Protein AF-A0A2W1EQI3-F1 (afdb_monomer)

InterPro domains:
  IPR001394 Peptidase C19, ubiquitin carboxyl-terminal hydrolase [PF00443] (81-197)
  IPR028889 Ubiquitin specific protease UPS, catalytic domain [PS50235] (1-201)
  IPR038765 Papain-like cysteine peptidase superfamily [SSF54001] (1-197)
  IPR050164 Ubiquitin carboxyl-terminal hydrolases [PTHR24006] (2-202)

Structure (mmCIF, N/CA/C/O backbone):
data_AF-A0A2W1EQI3-F1
#
_entry.id   AF-A0A2W1EQI3-F1
#
loop_
_atom_site.group_PDB
_atom_site.id
_atom_site.type_symbol
_atom_site.label_atom_id
_atom_site.label_alt_id
_atom_site.label_comp_id
_atom_site.label_asym_id
_atom_site.label_entity_id
_atom_site.label_seq_id
_atom_site.pdbx_PDB_ins_code
_atom_site.Cartn_x
_atom_site.Cartn_y
_atom_site.Cartn_z
_atom_site.occupancy
_atom_site.B_iso_or_equiv
_atom_site.auth_seq_id
_atom_site.auth_comp_id
_atom_site.auth_asym_id
_atom_site.auth_atom_id
_atom_site.pdbx_PDB_model_num
ATOM 1 N N . MET A 1 1 ? 9.966 17.995 -10.605 1.00 60.50 1 MET A N 1
ATOM 2 C CA . MET A 1 1 ? 9.361 16.647 -10.578 1.00 60.50 1 MET A CA 1
ATOM 3 C C . MET A 1 1 ? 8.393 16.613 -9.405 1.00 60.50 1 MET A C 1
ATOM 5 O O . MET A 1 1 ? 8.765 17.128 -8.363 1.00 60.50 1 MET A O 1
ATOM 9 N N . GLN A 1 2 ? 7.165 16.119 -9.579 1.00 68.56 2 GLN A N 1
ATOM 10 C CA . GLN A 1 2 ? 6.183 16.018 -8.485 1.00 68.56 2 GLN A CA 1
ATOM 11 C C . GLN A 1 2 ? 6.214 14.622 -7.850 1.00 68.56 2 GLN A C 1
ATOM 13 O O . GLN A 1 2 ? 6.686 13.665 -8.470 1.00 68.56 2 GLN A O 1
ATOM 18 N N . ASP A 1 3 ? 5.749 14.510 -6.607 1.00 78.06 3 ASP A N 1
ATOM 19 C CA . ASP A 1 3 ? 5.670 13.229 -5.912 1.00 78.06 3 ASP A CA 1
ATOM 20 C C . ASP A 1 3 ? 4.463 12.410 -6.393 1.00 78.06 3 ASP A C 1
ATOM 22 O O . ASP A 1 3 ? 3.354 12.926 -6.516 1.00 78.06 3 ASP A O 1
ATOM 26 N N . ALA A 1 4 ? 4.664 11.117 -6.664 1.00 72.38 4 ALA A N 1
ATOM 27 C CA . ALA A 1 4 ? 3.600 10.269 -7.203 1.00 72.38 4 ALA A CA 1
ATOM 28 C C . ALA A 1 4 ? 2.425 10.069 -6.231 1.00 72.38 4 ALA A C 1
ATOM 30 O O . ALA A 1 4 ? 1.298 9.872 -6.683 1.00 72.38 4 ALA A O 1
ATOM 31 N N . ALA A 1 5 ? 2.660 10.127 -4.916 1.00 72.94 5 ALA A N 1
ATOM 32 C CA . ALA A 1 5 ? 1.583 10.029 -3.938 1.00 72.94 5 ALA A CA 1
ATOM 33 C C . ALA A 1 5 ? 0.772 11.330 -3.880 1.00 72.94 5 ALA A C 1
ATOM 35 O O . ALA A 1 5 ? -0.451 11.271 -3.855 1.00 72.94 5 ALA A O 1
ATOM 36 N N . GLU A 1 6 ? 1.427 12.491 -3.951 1.00 77.12 6 GLU A N 1
ATOM 37 C CA . GLU A 1 6 ? 0.735 13.784 -4.064 1.00 77.12 6 GLU A CA 1
ATOM 38 C C . GLU A 1 6 ? -0.097 13.866 -5.353 1.00 77.12 6 GLU A C 1
ATOM 40 O O . GLU A 1 6 ? -1.262 14.267 -5.328 1.00 77.12 6 GLU A O 1
ATOM 45 N N . PHE A 1 7 ? 0.463 13.401 -6.475 1.00 77.06 7 PHE A N 1
ATOM 46 C CA . PHE A 1 7 ? -0.283 13.285 -7.724 1.00 77.06 7 PHE A CA 1
ATOM 47 C C . PHE A 1 7 ? -1.474 12.330 -7.595 1.00 77.06 7 PHE A C 1
ATOM 49 O O . PHE A 1 7 ? -2.548 12.643 -8.104 1.00 77.06 7 PHE A O 1
ATOM 56 N N . TYR A 1 8 ? -1.316 11.182 -6.925 1.00 76.88 8 TYR A N 1
ATOM 57 C CA . TYR A 1 8 ? -2.428 10.260 -6.696 1.00 76.88 8 TYR A CA 1
ATOM 58 C C . TYR A 1 8 ? -3.518 10.887 -5.832 1.00 76.88 8 TYR A C 1
ATOM 60 O O . TYR A 1 8 ? -4.683 10.753 -6.184 1.00 76.88 8 TYR A O 1
ATOM 68 N N . ASP A 1 9 ? -3.169 11.576 -4.744 1.00 74.31 9 ASP A N 1
ATOM 69 C CA . ASP A 1 9 ? -4.142 12.252 -3.880 1.00 74.31 9 ASP A CA 1
ATOM 70 C C . ASP A 1 9 ? -4.958 13.266 -4.700 1.00 74.31 9 ASP A C 1
ATOM 72 O O . ASP A 1 9 ? -6.192 13.204 -4.724 1.00 74.31 9 ASP A O 1
ATOM 76 N N . TYR A 1 10 ? -4.277 14.100 -5.495 1.00 77.19 10 TYR A N 1
ATOM 77 C CA . TYR A 1 10 ? -4.925 15.025 -6.425 1.00 77.19 10 TYR A CA 1
ATOM 78 C C . TYR A 1 10 ? -5.805 14.294 -7.448 1.00 77.19 10 TYR A C 1
ATOM 80 O O . TYR A 1 10 ? -6.988 14.606 -7.607 1.00 77.19 10 TYR A O 1
ATOM 88 N N . PHE A 1 11 ? -5.259 13.290 -8.133 1.00 73.06 11 PHE A N 1
ATOM 89 C CA . PHE A 1 11 ? -5.988 12.509 -9.124 1.00 73.06 11 PHE A CA 1
ATOM 90 C C . PHE A 1 11 ? -7.218 11.846 -8.502 1.00 73.06 11 PHE A C 1
ATOM 92 O O . PHE A 1 11 ? -8.294 11.876 -9.091 1.00 73.06 11 PHE A O 1
ATOM 99 N N . ALA A 1 12 ? -7.100 11.302 -7.292 1.00 71.00 12 ALA A N 1
ATOM 100 C CA . ALA A 1 12 ? -8.160 10.571 -6.624 1.00 71.00 12 ALA A CA 1
ATOM 101 C C . ALA A 1 12 ? -9.330 11.458 -6.195 1.00 71.00 12 ALA A C 1
ATOM 103 O O . ALA A 1 12 ? -10.491 11.029 -6.191 1.00 71.00 12 ALA A O 1
ATOM 104 N N . GLU A 1 13 ? -9.052 12.717 -5.876 1.00 71.62 13 GLU A N 1
ATOM 105 C CA . GLU A 1 13 ? -10.078 13.729 -5.660 1.00 71.62 13 GLU A CA 1
ATOM 106 C C . GLU A 1 13 ? -10.819 14.093 -6.949 1.00 71.62 13 GLU A C 1
ATOM 108 O O . GLU A 1 13 ? -12.038 14.286 -6.907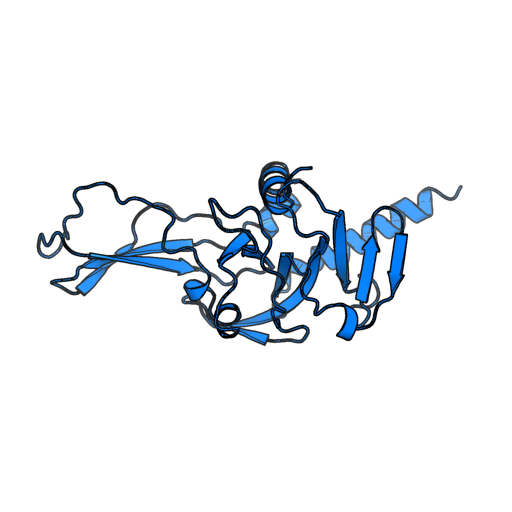 1.00 71.62 13 GLU A O 1
ATOM 113 N N . HIS A 1 14 ? -10.123 14.086 -8.086 1.00 73.44 14 HIS A N 1
ATOM 114 C CA . HIS A 1 14 ? -10.639 14.513 -9.390 1.00 73.44 14 HIS A CA 1
ATOM 115 C C . HIS A 1 14 ? -11.051 13.346 -10.313 1.00 73.44 14 HIS A C 1
ATOM 117 O O . HIS A 1 14 ? -11.471 13.565 -11.450 1.00 73.44 14 HIS A O 1
ATOM 123 N N . MET A 1 15 ? -10.973 12.099 -9.833 1.00 67.75 15 MET A N 1
ATOM 124 C CA . MET A 1 15 ? -11.364 10.897 -10.575 1.00 67.75 15 MET A CA 1
ATOM 125 C C . MET A 1 15 ? -12.848 10.890 -10.954 1.00 67.75 15 MET A C 1
ATOM 127 O O . MET A 1 15 ? -13.714 11.344 -10.200 1.00 67.75 15 MET A O 1
ATOM 131 N N . PHE A 1 16 ? -13.149 10.240 -12.085 1.00 53.22 16 PHE A N 1
ATOM 132 C CA . PHE A 1 16 ? -14.516 9.999 -12.542 1.00 53.22 16 PHE A CA 1
ATOM 133 C C . PHE A 1 16 ? -15.350 9.311 -11.433 1.00 53.22 16 PHE A C 1
ATOM 135 O O . PHE A 1 16 ? -14.913 8.280 -10.902 1.00 53.22 16 PHE A O 1
ATOM 142 N N . PRO A 1 17 ? -16.543 9.831 -11.069 1.00 66.06 17 PRO A N 1
ATOM 143 C CA . PRO A 1 17 ? -17.266 9.410 -9.863 1.00 66.06 17 PRO A CA 1
ATOM 144 C C . PRO A 1 17 ? -17.519 7.894 -9.716 1.00 66.06 17 PRO A C 1
ATOM 146 O O . PRO A 1 17 ? -17.361 7.381 -8.608 1.00 66.06 17 PRO A O 1
ATOM 149 N N . PRO A 1 18 ? -17.827 7.136 -10.790 1.00 60.97 18 PRO A N 1
ATOM 150 C CA . PRO A 1 18 ? -17.954 5.678 -10.731 1.00 60.97 18 PRO A CA 1
ATOM 151 C C . PRO A 1 18 ? -16.676 4.930 -10.341 1.00 60.97 18 PRO A C 1
ATOM 153 O O . PRO A 1 18 ? -16.760 3.877 -9.722 1.00 60.97 18 PRO A O 1
ATOM 156 N N . ILE A 1 19 ? -15.488 5.432 -10.686 1.00 62.97 19 ILE A N 1
ATOM 157 C CA . ILE A 1 19 ? -14.217 4.828 -10.249 1.00 62.97 19 ILE A CA 1
ATOM 158 C C . ILE A 1 19 ? -13.973 5.206 -8.784 1.00 62.97 19 ILE A C 1
ATOM 160 O O . ILE A 1 19 ? -13.657 4.357 -7.949 1.00 62.97 19 ILE A O 1
ATOM 164 N N . LYS A 1 20 ? -14.227 6.477 -8.456 1.00 66.25 20 LYS A N 1
ATOM 165 C CA . LYS A 1 20 ? -14.086 7.039 -7.112 1.00 66.25 20 LYS A CA 1
ATOM 166 C C . LYS A 1 20 ? -14.917 6.278 -6.073 1.00 66.25 20 LYS A C 1
ATOM 168 O O . LYS A 1 20 ? -14.396 5.976 -5.009 1.00 66.25 20 LYS A O 1
ATOM 173 N N . SER A 1 21 ? -16.155 5.880 -6.379 1.00 66.88 21 SER A N 1
ATOM 174 C CA . SER A 1 21 ? -17.016 5.131 -5.443 1.00 66.88 21 SER A CA 1
ATOM 175 C C . SER A 1 21 ? -16.503 3.733 -5.085 1.00 66.88 21 SER A C 1
ATOM 177 O O . SER A 1 21 ? -16.869 3.201 -4.044 1.00 66.88 21 SER A O 1
ATOM 179 N N . HIS A 1 22 ? -15.681 3.122 -5.940 1.00 65.56 22 HIS A N 1
ATOM 180 C CA . HIS A 1 22 ? -15.105 1.799 -5.683 1.00 65.56 22 HIS A CA 1
ATOM 181 C C . HIS A 1 22 ? -13.775 1.859 -4.940 1.00 65.56 22 HIS A C 1
ATOM 183 O O . HIS A 1 22 ? -13.396 0.879 -4.312 1.00 65.56 22 HIS A O 1
ATOM 189 N N . LEU A 1 23 ? -13.085 2.996 -5.023 1.00 66.19 23 LEU A N 1
ATOM 190 C CA . LEU A 1 23 ? -11.884 3.274 -4.243 1.00 66.19 23 LEU A CA 1
ATOM 191 C C . LEU A 1 23 ? -12.239 3.865 -2.868 1.00 66.19 23 LEU A C 1
ATOM 193 O O . LEU A 1 23 ? -11.452 3.742 -1.939 1.00 66.19 23 LEU A O 1
ATOM 197 N N . ARG A 1 24 ? -13.412 4.514 -2.742 1.00 69.25 24 ARG A N 1
ATOM 198 C CA . ARG A 1 24 ? -13.982 5.123 -1.517 1.00 69.25 24 ARG A CA 1
ATOM 199 C C . ARG A 1 24 ? -14.932 4.181 -0.780 1.00 69.25 24 ARG A C 1
ATOM 201 O O . ARG A 1 24 ? -16.010 4.590 -0.358 1.00 69.25 24 ARG A O 1
ATOM 208 N N . ASP A 1 25 ? -14.594 2.904 -0.699 1.00 72.50 25 ASP A N 1
ATOM 209 C CA . ASP A 1 25 ? -15.517 1.876 -0.216 1.00 72.50 25 ASP A CA 1
ATOM 210 C C . ASP A 1 25 ? -15.246 1.410 1.219 1.00 72.50 25 ASP A C 1
ATOM 212 O O . ASP A 1 25 ? -15.979 0.567 1.745 1.00 72.50 25 ASP A O 1
ATOM 216 N N . TRP A 1 26 ? -14.225 1.974 1.860 1.00 83.00 26 TRP A N 1
ATOM 217 C CA . TRP A 1 26 ? -13.901 1.694 3.245 1.00 83.00 26 TRP A CA 1
ATOM 218 C C . TRP A 1 26 ? -13.635 2.969 4.030 1.00 83.00 26 TRP A C 1
ATOM 220 O O . TRP A 1 26 ? -13.303 4.024 3.489 1.00 83.00 26 TRP A O 1
ATOM 230 N N . PHE A 1 27 ? -13.852 2.845 5.334 1.00 85.75 27 PHE A N 1
ATOM 231 C CA . PHE A 1 27 ? -13.793 3.951 6.270 1.00 85.75 27 PHE A CA 1
ATOM 232 C C . PHE A 1 27 ? -12.886 3.587 7.431 1.00 85.75 27 PHE A C 1
ATOM 234 O O . PHE A 1 27 ? -12.921 2.458 7.931 1.00 85.75 27 PHE A O 1
ATOM 241 N N . VAL A 1 28 ? -12.142 4.573 7.902 1.00 87.56 28 VAL A N 1
ATOM 242 C CA . VAL A 1 28 ? -11.406 4.527 9.158 1.00 87.56 28 VAL A CA 1
ATOM 243 C C . VAL A 1 28 ? -12.147 5.394 10.169 1.00 87.56 28 VAL A C 1
ATOM 245 O O . VAL A 1 28 ? -12.757 6.409 9.826 1.00 87.56 28 VAL A O 1
ATOM 248 N N . GLN A 1 29 ? -12.143 4.972 11.429 1.00 88.69 29 GLN A N 1
ATOM 249 C CA . GLN A 1 29 ? -12.704 5.753 12.523 1.00 88.69 29 GLN A CA 1
ATOM 250 C C . GLN A 1 29 ? -11.745 5.783 13.706 1.00 88.69 29 GLN A C 1
ATOM 252 O O . GLN A 1 29 ? -11.094 4.784 14.030 1.00 88.69 29 GLN A O 1
ATOM 257 N N . ARG A 1 30 ? -11.687 6.938 14.370 1.00 87.44 30 ARG A N 1
ATOM 258 C CA . ARG A 1 30 ? -10.923 7.117 15.602 1.00 87.44 30 ARG A CA 1
ATOM 259 C C . ARG A 1 30 ? -11.728 6.644 16.802 1.00 87.44 30 ARG A C 1
ATOM 261 O O . ARG A 1 30 ? -12.931 6.883 16.907 1.00 87.44 30 ARG A O 1
ATOM 268 N N . PHE A 1 31 ? -11.029 6.039 17.747 1.00 87.44 31 PHE A N 1
ATOM 269 C CA . PHE A 1 31 ? -11.553 5.594 19.027 1.00 87.44 31 PHE A CA 1
ATOM 270 C C . PHE A 1 31 ? -10.694 6.160 20.149 1.00 87.44 31 PHE A C 1
ATOM 272 O O . PHE A 1 31 ? -9.469 6.056 20.110 1.00 87.44 31 PHE A O 1
ATOM 279 N N . ARG A 1 32 ? -11.342 6.721 21.169 1.00 87.69 32 ARG A N 1
ATOM 280 C CA . ARG A 1 32 ? -10.711 7.195 22.401 1.00 87.69 32 ARG A CA 1
ATOM 281 C C . ARG A 1 32 ? -10.991 6.218 23.517 1.00 87.69 32 ARG A C 1
ATOM 283 O O . ARG A 1 32 ? -12.148 5.996 23.866 1.00 87.69 32 ARG A O 1
ATOM 290 N N . LYS A 1 33 ? -9.932 5.683 24.111 1.00 90.19 33 LYS A N 1
ATOM 291 C CA . LYS A 1 33 ? -9.994 4.817 25.283 1.00 90.19 33 LYS A CA 1
ATOM 292 C C . LYS A 1 33 ? -9.516 5.581 26.507 1.00 90.19 33 LYS A C 1
ATOM 294 O O . LYS A 1 33 ? -8.351 5.956 26.592 1.00 90.19 33 LYS A O 1
ATOM 299 N N . CYS A 1 34 ? -10.402 5.806 27.471 1.00 89.50 34 CYS A N 1
ATOM 300 C CA . CYS A 1 34 ? -10.048 6.477 28.719 1.00 89.50 34 CYS A CA 1
ATOM 301 C C . CYS A 1 34 ? -9.013 5.654 29.501 1.00 89.50 34 CYS A C 1
ATOM 303 O O . CYS A 1 34 ? -9.209 4.460 29.741 1.00 89.50 34 CYS A O 1
ATOM 305 N N . ALA A 1 35 ? -7.935 6.288 29.964 1.00 88.81 35 ALA A N 1
ATOM 306 C CA . ALA A 1 35 ? -6.893 5.598 30.720 1.00 88.81 35 ALA A CA 1
ATOM 307 C C . ALA A 1 35 ? -7.375 5.143 32.109 1.00 88.81 35 ALA A C 1
ATOM 309 O O . ALA A 1 35 ? -6.928 4.100 32.588 1.00 88.81 35 ALA A O 1
ATOM 310 N N . HIS A 1 36 ? -8.312 5.879 32.715 1.00 90.50 36 HIS A N 1
ATOM 311 C CA . HIS A 1 36 ? -8.819 5.624 34.064 1.00 90.50 36 HIS A CA 1
ATOM 312 C C . HIS A 1 36 ? -9.895 4.528 34.091 1.00 90.50 36 HIS A C 1
ATOM 314 O O . HIS A 1 36 ? -9.688 3.465 34.664 1.00 90.50 36 HIS A O 1
ATOM 320 N N . CYS A 1 37 ? -11.039 4.747 33.428 1.00 92.12 37 CYS A N 1
ATOM 321 C CA . CYS A 1 37 ? -12.171 3.810 33.478 1.00 92.12 37 CYS A CA 1
ATOM 322 C C . CYS A 1 37 ? -12.223 2.805 32.316 1.00 92.12 37 CYS A C 1
ATOM 324 O O . CYS A 1 37 ? -13.152 2.000 32.250 1.00 92.12 37 CYS A O 1
ATOM 326 N N . LYS A 1 38 ? -11.267 2.875 31.378 1.00 92.38 38 LYS A N 1
ATOM 327 C CA . LYS A 1 38 ? -11.161 2.022 30.179 1.00 92.38 38 LYS A CA 1
ATOM 328 C C . LYS A 1 38 ? -12.343 2.091 29.206 1.00 92.38 38 LYS A C 1
ATOM 330 O O . LYS A 1 38 ? -12.338 1.346 28.230 1.00 92.38 38 LYS A O 1
ATOM 335 N N . ALA A 1 39 ? -13.313 2.984 29.431 1.00 91.25 39 ALA A N 1
ATOM 336 C CA . ALA A 1 39 ? -14.395 3.230 28.486 1.00 91.25 39 ALA A CA 1
ATOM 337 C C . ALA A 1 39 ? -13.821 3.681 27.141 1.00 91.25 39 ALA A C 1
ATOM 339 O O . ALA A 1 39 ? -12.935 4.539 27.099 1.00 91.25 39 ALA A O 1
ATOM 340 N N . GLU A 1 40 ? -14.333 3.092 26.068 1.00 89.75 40 GLU A N 1
ATOM 341 C CA . GLU A 1 40 ? -13.950 3.414 24.703 1.00 89.75 40 GLU A CA 1
ATOM 342 C C . GLU A 1 40 ? -15.129 4.060 23.980 1.00 89.75 40 GLU A C 1
ATOM 344 O O . GLU A 1 40 ? -16.275 3.644 24.148 1.00 89.75 40 GLU A O 1
ATOM 349 N N . MET A 1 41 ? -14.846 5.093 23.199 1.00 87.31 41 MET A N 1
ATOM 350 C CA . MET A 1 41 ? -15.843 5.819 22.424 1.00 87.31 41 MET A CA 1
ATOM 351 C C . MET A 1 41 ? -15.283 6.166 21.057 1.00 87.31 41 MET A C 1
ATOM 353 O O . MET A 1 41 ? -14.121 6.551 20.935 1.00 87.31 41 MET A O 1
ATOM 357 N N . ALA A 1 42 ? -16.119 6.040 20.032 1.00 87.06 42 ALA A N 1
ATOM 358 C CA . ALA A 1 42 ? -15.801 6.601 18.734 1.00 87.06 42 ALA A CA 1
ATOM 359 C C . ALA A 1 42 ? -15.664 8.127 18.858 1.00 87.06 42 ALA A C 1
ATOM 361 O O . ALA A 1 42 ? -16.419 8.772 19.585 1.00 87.06 42 ALA A O 1
ATOM 362 N N . SER A 1 43 ? -14.693 8.701 18.159 1.00 81.69 43 SER A N 1
ATOM 363 C CA . SER A 1 43 ? -14.436 10.138 18.147 1.00 81.69 43 SER A CA 1
ATOM 364 C C . SER A 1 43 ? -14.218 10.619 16.721 1.00 81.69 43 SER A C 1
ATOM 366 O O . SER A 1 43 ? -13.590 9.911 15.941 1.00 81.69 43 SER A O 1
ATOM 368 N N . GLY A 1 44 ? -14.665 11.833 16.408 1.00 76.69 44 GLY A N 1
ATOM 369 C CA . GLY A 1 44 ? -14.539 12.389 15.062 1.00 76.69 44 GLY A CA 1
ATOM 370 C C . GLY A 1 44 ? -15.457 11.720 14.036 1.00 76.69 44 GLY A C 1
ATOM 371 O O . GLY A 1 44 ? -16.230 10.807 14.347 1.00 76.69 44 GLY A O 1
ATOM 372 N N . GLU A 1 45 ? -15.377 12.215 12.807 1.00 80.69 45 GLU A N 1
ATOM 373 C CA . GLU A 1 45 ? -16.114 11.665 11.675 1.00 80.69 45 GLU A CA 1
ATOM 374 C C . GLU A 1 45 ? -15.428 10.411 11.125 1.00 80.69 45 GLU A C 1
ATOM 376 O O . GLU A 1 45 ? -14.269 10.115 11.419 1.00 80.69 45 GLU A O 1
ATOM 381 N N . LYS A 1 46 ? -16.179 9.636 10.342 1.00 85.50 46 LYS A N 1
ATOM 382 C CA . LYS A 1 46 ? -15.613 8.525 9.579 1.00 85.50 46 LYS A CA 1
ATOM 383 C C . LYS A 1 46 ? -14.866 9.107 8.391 1.00 85.50 46 LYS A C 1
ATOM 385 O O . LYS A 1 46 ? -15.459 9.832 7.596 1.00 85.50 46 LYS A O 1
ATOM 390 N N . GLU A 1 47 ? -13.603 8.746 8.252 1.00 81.69 47 GLU A N 1
ATOM 391 C CA . GLU A 1 47 ? -12.752 9.244 7.180 1.00 81.69 47 GLU A CA 1
ATOM 392 C C . GLU A 1 47 ? -12.586 8.171 6.113 1.00 81.69 47 GLU A C 1
ATOM 394 O O . GLU A 1 47 ? -12.515 6.975 6.406 1.00 81.69 47 GLU A O 1
ATOM 399 N N . VAL A 1 48 ? -12.565 8.603 4.856 1.00 78.94 48 VAL A N 1
ATOM 400 C CA . VAL A 1 48 ? -12.270 7.720 3.732 1.00 78.94 48 VAL A CA 1
ATOM 401 C C . VAL A 1 48 ? -10.768 7.736 3.523 1.00 78.94 48 VAL A C 1
ATOM 403 O O . VAL A 1 48 ? -10.204 8.786 3.228 1.00 78.94 48 VAL A O 1
ATOM 406 N N . GLU A 1 49 ? -10.142 6.574 3.659 1.00 76.06 49 GLU A N 1
ATOM 407 C CA . GLU A 1 49 ? -8.713 6.406 3.431 1.00 76.06 49 GLU A CA 1
ATOM 408 C C . GLU A 1 49 ? -8.501 5.678 2.100 1.00 76.06 49 GLU A C 1
ATOM 410 O O . GLU A 1 49 ? -9.270 4.801 1.718 1.00 76.06 49 GLU A O 1
ATOM 415 N N . HIS A 1 50 ? -7.469 6.048 1.358 1.00 77.00 50 HIS A N 1
ATOM 416 C CA . HIS A 1 50 ? -7.153 5.434 0.066 1.00 77.00 50 HIS A CA 1
ATOM 417 C C . HIS A 1 50 ? -5.716 4.972 -0.013 1.00 77.00 50 HIS A C 1
ATOM 419 O O . HIS A 1 50 ? -5.417 3.999 -0.707 1.00 77.00 50 HIS A O 1
ATOM 425 N N . MET A 1 51 ? -4.835 5.701 0.661 1.00 81.75 51 MET A N 1
ATOM 426 C CA . MET A 1 51 ? -3.411 5.505 0.587 1.00 81.75 51 MET A CA 1
ATOM 427 C C . MET A 1 51 ? -2.839 5.590 1.985 1.00 81.75 51 MET A C 1
ATOM 429 O O . MET A 1 51 ? -2.672 6.650 2.582 1.00 81.75 51 MET A O 1
ATOM 433 N N . ILE A 1 52 ? -2.472 4.425 2.480 1.00 83.25 52 ILE A N 1
ATOM 434 C CA . ILE A 1 52 ? -1.901 4.282 3.796 1.00 83.25 52 ILE A CA 1
ATOM 435 C C . ILE A 1 52 ? -0.408 4.567 3.690 1.00 83.25 52 ILE A C 1
ATOM 437 O O . ILE A 1 52 ? 0.324 3.898 2.955 1.00 83.25 52 ILE A O 1
ATOM 441 N N . LYS A 1 53 ? 0.047 5.591 4.410 1.00 81.25 53 LYS A N 1
ATOM 442 C CA . LYS A 1 53 ? 1.455 5.993 4.438 1.00 81.25 53 LYS A CA 1
ATOM 443 C C . LYS A 1 53 ? 2.185 5.178 5.490 1.00 81.25 53 LYS A C 1
ATOM 445 O O . LYS A 1 53 ? 2.089 5.457 6.680 1.00 81.25 53 LYS A O 1
ATOM 450 N N . VAL A 1 54 ? 2.944 4.188 5.041 1.00 77.94 54 VAL A N 1
ATOM 451 C CA . VAL A 1 54 ? 3.756 3.342 5.908 1.00 77.94 54 VAL A CA 1
ATOM 452 C C . VAL A 1 54 ? 5.167 3.903 5.924 1.00 77.94 54 VAL A C 1
ATOM 454 O O . VAL A 1 54 ? 5.888 3.878 4.921 1.00 77.94 54 VAL A O 1
ATOM 457 N N . LEU A 1 55 ? 5.589 4.403 7.087 1.00 77.44 55 LEU A N 1
ATOM 458 C CA . LEU A 1 55 ? 7.008 4.629 7.342 1.00 77.44 55 LEU A CA 1
ATOM 459 C C . LEU A 1 55 ? 7.723 3.315 7.068 1.00 77.44 55 LEU A C 1
ATOM 461 O O . LEU A 1 55 ? 7.333 2.324 7.680 1.00 77.44 55 LEU A O 1
ATOM 465 N N . ILE A 1 56 ? 8.705 3.308 6.142 1.00 73.12 56 ILE A N 1
ATOM 466 C CA . ILE A 1 56 ? 9.428 2.079 5.766 1.00 73.12 56 ILE A CA 1
ATOM 467 C C . ILE A 1 56 ? 9.700 1.309 7.050 1.00 73.12 56 ILE A C 1
ATOM 469 O O . ILE A 1 56 ? 10.438 1.831 7.900 1.00 73.12 56 ILE A O 1
ATOM 473 N N . PRO A 1 57 ? 9.067 0.140 7.213 1.00 60.53 57 PRO A N 1
ATOM 474 C CA . PRO A 1 57 ? 9.052 -0.481 8.504 1.00 60.53 57 PRO A CA 1
ATOM 475 C C . PRO A 1 57 ? 10.424 -1.102 8.720 1.00 60.53 57 PRO A C 1
ATOM 477 O O . PRO A 1 57 ? 10.985 -1.720 7.816 1.00 60.53 57 PRO A O 1
ATOM 480 N N . ASP A 1 58 ? 10.933 -1.012 9.944 1.00 49.16 58 ASP A N 1
ATOM 481 C CA . ASP A 1 58 ? 12.056 -1.862 10.347 1.00 49.16 58 ASP A CA 1
ATOM 482 C C . ASP A 1 58 ? 11.616 -3.351 10.391 1.00 49.16 58 ASP A C 1
ATOM 484 O O . ASP A 1 58 ? 12.447 -4.249 10.493 1.00 49.16 58 ASP A O 1
ATOM 488 N N . LYS A 1 59 ? 10.298 -3.633 10.293 1.00 50.31 59 LYS A N 1
ATOM 489 C CA . LYS A 1 59 ? 9.676 -4.969 10.344 1.00 50.31 59 LYS A CA 1
ATOM 490 C C . LYS A 1 59 ? 8.632 -5.188 9.234 1.00 50.31 59 LYS A C 1
ATOM 492 O O . LYS A 1 59 ? 7.554 -4.605 9.257 1.00 50.31 59 LYS A O 1
ATOM 497 N N . VAL A 1 60 ? 8.892 -6.132 8.330 1.00 54.75 60 VAL A N 1
ATOM 498 C CA . VAL A 1 60 ? 8.019 -6.520 7.192 1.00 54.75 60 VAL A CA 1
ATOM 499 C C . VAL A 1 60 ? 6.571 -6.870 7.597 1.00 54.75 60 VAL A C 1
ATOM 501 O O . VAL A 1 60 ? 5.640 -6.637 6.830 1.00 54.75 60 VAL A O 1
ATOM 504 N N . GLN A 1 61 ? 6.355 -7.365 8.823 1.00 62.34 61 GLN A N 1
ATOM 505 C CA . GLN A 1 61 ? 5.033 -7.754 9.346 1.00 62.34 61 GLN A CA 1
ATOM 506 C C . GLN A 1 61 ? 4.009 -6.610 9.404 1.00 62.34 61 GLN A C 1
ATOM 508 O O . GLN A 1 61 ? 2.811 -6.890 9.458 1.00 62.34 61 GLN A O 1
ATOM 513 N N . ALA A 1 62 ? 4.452 -5.347 9.359 1.00 61.22 62 ALA A N 1
ATOM 51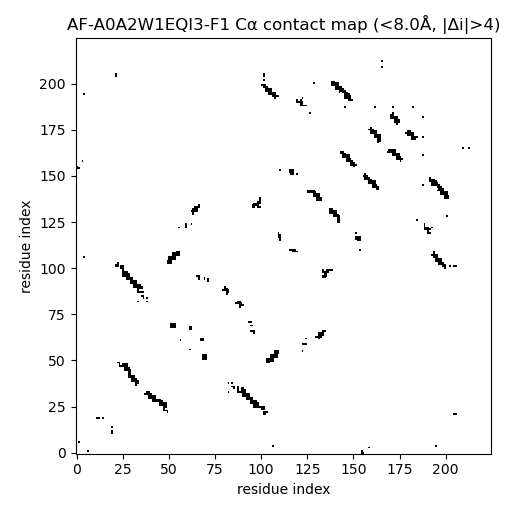4 C CA . ALA A 1 62 ? 3.558 -4.191 9.333 1.00 61.22 62 ALA A CA 1
ATOM 515 C C . ALA A 1 62 ? 2.553 -4.262 8.171 1.00 61.22 62 ALA A C 1
ATOM 517 O O . ALA A 1 62 ? 1.422 -3.829 8.329 1.00 61.22 62 ALA A O 1
ATOM 518 N N . LEU A 1 63 ? 2.916 -4.894 7.045 1.00 66.38 63 LEU A N 1
ATOM 519 C CA . LEU A 1 63 ? 2.035 -5.035 5.879 1.00 66.38 63 LEU A CA 1
ATOM 520 C C . LEU A 1 63 ? 0.909 -6.077 6.045 1.00 66.38 63 LEU A C 1
ATOM 522 O O . LEU A 1 63 ? 0.069 -6.209 5.159 1.00 66.38 63 LEU A O 1
ATOM 526 N N . LEU A 1 64 ? 0.862 -6.813 7.160 1.00 79.81 64 LEU A N 1
ATOM 527 C CA . LEU A 1 64 ? -0.163 -7.837 7.407 1.00 79.81 64 LEU A CA 1
ATOM 528 C C . LEU A 1 64 ? -1.298 -7.354 8.315 1.00 79.81 64 LEU A C 1
ATOM 530 O O . LEU A 1 64 ? -2.362 -7.968 8.338 1.00 79.81 64 LEU A O 1
ATOM 534 N N . LYS A 1 65 ? -1.095 -6.271 9.069 1.00 84.88 65 LYS A N 1
ATOM 535 C CA . LYS A 1 65 ? -2.091 -5.721 9.996 1.00 84.88 65 LYS A CA 1
ATOM 536 C C . LYS A 1 65 ? -2.448 -4.305 9.580 1.00 84.88 65 LYS A C 1
ATOM 538 O O . LYS A 1 65 ? -1.641 -3.394 9.713 1.00 84.88 65 LYS A O 1
ATOM 543 N N . LEU A 1 66 ? -3.670 -4.116 9.090 1.00 82.62 66 LEU A N 1
ATOM 544 C CA . LEU A 1 66 ? -4.106 -2.858 8.486 1.00 82.62 66 LEU A CA 1
ATOM 545 C C . LEU A 1 66 ? -4.045 -1.688 9.473 1.00 82.62 66 LEU A C 1
ATOM 547 O O . LEU A 1 66 ? -3.555 -0.621 9.126 1.00 82.62 66 LEU A O 1
ATOM 551 N N . GLN A 1 67 ? -4.474 -1.902 10.718 1.00 82.06 67 GLN A N 1
ATOM 552 C CA . GLN A 1 67 ? -4.406 -0.884 11.768 1.00 82.06 67 GLN A CA 1
ATOM 553 C C . GLN A 1 67 ? -2.973 -0.490 12.153 1.00 82.06 67 GLN A C 1
ATOM 555 O O . GLN A 1 67 ? -2.763 0.644 12.565 1.00 82.06 67 GLN A O 1
ATOM 560 N N . ASP A 1 68 ? -1.992 -1.385 11.985 1.00 80.44 68 ASP A N 1
ATOM 561 C CA . ASP A 1 68 ? -0.585 -1.094 12.294 1.00 80.44 68 ASP A CA 1
ATOM 562 C C . ASP A 1 68 ? 0.057 -0.223 11.195 1.00 80.44 68 ASP A C 1
ATOM 564 O O . ASP A 1 68 ? 1.122 0.356 11.401 1.00 80.44 68 ASP A O 1
ATOM 568 N N . MET A 1 69 ? -0.585 -0.131 10.024 1.00 78.25 69 MET A N 1
ATOM 569 C CA . MET A 1 69 ? -0.164 0.728 8.917 1.00 78.25 69 MET A CA 1
ATOM 570 C C . MET A 1 69 ? -0.766 2.134 8.990 1.00 78.25 69 MET A C 1
ATOM 572 O O . MET A 1 69 ? -0.234 3.046 8.358 1.00 78.25 69 MET A O 1
ATOM 576 N N . LEU A 1 70 ? -1.872 2.319 9.719 1.00 78.62 70 LEU A N 1
ATOM 577 C CA . LEU A 1 70 ? -2.539 3.615 9.818 1.00 78.62 70 LEU A CA 1
ATOM 578 C C . LEU A 1 70 ? -1.649 4.609 10.584 1.00 78.62 70 LEU A C 1
ATOM 580 O O . LEU A 1 70 ? -1.084 4.256 11.624 1.00 78.62 70 LEU A O 1
ATOM 584 N N . PRO A 1 71 ? -1.486 5.845 10.081 1.00 66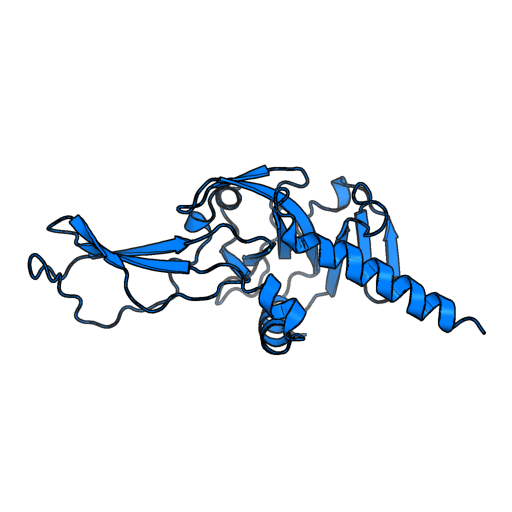.69 71 PRO A N 1
ATOM 585 C CA . PRO A 1 71 ? -0.598 6.820 10.694 1.00 66.69 71 PRO A CA 1
ATOM 586 C C . PRO A 1 71 ? -1.135 7.247 12.065 1.00 66.69 71 PRO A C 1
ATOM 588 O O . PRO A 1 71 ? -2.077 8.024 12.155 1.00 66.69 71 PRO A O 1
ATOM 591 N N . TYR A 1 72 ? -0.489 6.785 13.138 1.00 55.25 72 TYR A N 1
ATOM 592 C CA . TYR A 1 72 ? -0.812 7.193 14.512 1.00 55.25 72 TYR A CA 1
ATOM 593 C C . TYR A 1 72 ? -0.556 8.695 14.758 1.00 55.25 72 TYR A C 1
ATOM 595 O O . TYR A 1 72 ? -1.236 9.323 15.563 1.00 55.25 72 TYR A O 1
ATOM 603 N N . ASP A 1 73 ? 0.393 9.286 14.023 1.00 54.69 73 ASP A N 1
ATOM 604 C CA . ASP A 1 73 ? 1.001 10.584 14.356 1.00 54.69 73 ASP A CA 1
ATOM 605 C C . ASP A 1 73 ? 0.350 11.809 13.690 1.00 54.69 73 ASP A C 1
ATOM 607 O O . ASP A 1 73 ? 0.869 12.920 13.798 1.00 54.69 73 ASP A O 1
ATOM 611 N N . LYS A 1 74 ? -0.756 11.658 12.950 1.00 50.53 74 LYS A N 1
ATOM 612 C CA . LYS A 1 74 ? -1.236 12.754 12.089 1.00 50.53 74 LYS A CA 1
ATOM 613 C C . LYS A 1 74 ? -1.970 13.898 12.786 1.00 50.53 74 LYS A C 1
ATOM 615 O O . LYS A 1 74 ? -2.265 14.879 12.110 1.00 50.53 74 LYS A O 1
ATOM 620 N N . TRP A 1 75 ? -2.246 13.850 14.086 1.00 51.03 75 TRP A N 1
ATOM 621 C CA . TRP A 1 75 ? -3.125 14.857 14.684 1.00 51.03 75 TRP A CA 1
ATOM 622 C C . TRP A 1 75 ? -2.648 15.280 16.069 1.00 51.03 75 TRP A C 1
ATOM 624 O O . TRP A 1 75 ? -2.800 14.545 17.040 1.00 51.03 75 TRP A O 1
ATOM 634 N N . ASN A 1 76 ? -2.110 16.501 16.151 1.00 46.47 76 ASN A N 1
ATOM 635 C CA . ASN A 1 76 ? -2.022 17.230 17.413 1.00 46.47 76 ASN A CA 1
ATOM 636 C C . ASN A 1 76 ? -3.439 17.296 17.991 1.00 46.47 76 ASN A C 1
ATOM 638 O O . ASN A 1 76 ? -4.340 17.874 17.378 1.00 46.47 76 ASN A O 1
ATOM 642 N N . GLU A 1 77 ? -3.658 16.624 19.117 1.00 57.88 77 GLU A N 1
ATOM 643 C CA . GLU A 1 77 ? -4.979 16.554 19.724 1.00 57.88 77 GLU A CA 1
ATOM 644 C C . GLU A 1 77 ? -5.432 17.951 20.170 1.00 57.88 77 GLU A C 1
ATOM 646 O O . GLU A 1 77 ? -4.632 18.700 20.736 1.00 57.88 77 GLU A O 1
ATOM 651 N N . PRO A 1 78 ? -6.709 18.320 19.970 1.00 53.97 78 PRO A N 1
ATOM 652 C CA . PRO A 1 78 ? -7.249 19.487 20.643 1.00 53.97 78 PRO A CA 1
ATOM 653 C C . PRO A 1 78 ? -7.187 19.255 22.157 1.00 53.97 78 PRO A C 1
ATOM 655 O O . PRO A 1 78 ? -7.604 18.201 22.653 1.00 53.97 78 PRO A O 1
ATOM 658 N N . GLU A 1 79 ? -6.664 20.239 22.884 1.00 60.72 79 GLU A N 1
ATOM 659 C CA . GLU A 1 79 ? -6.669 20.254 24.345 1.00 60.72 79 GLU A CA 1
ATOM 660 C C . GLU A 1 79 ? -8.102 20.038 24.875 1.00 60.72 79 GLU A C 1
ATOM 662 O O . GLU A 1 79 ? -9.067 20.575 24.330 1.00 60.72 79 GLU A O 1
ATOM 667 N N . GLY A 1 80 ? -8.258 19.252 25.949 1.00 72.12 80 GLY A N 1
ATOM 668 C CA . GLY A 1 80 ? -9.523 19.193 26.699 1.00 72.12 80 GLY A CA 1
ATOM 669 C C . GLY A 1 80 ? -10.388 17.935 26.551 1.00 72.12 80 GLY A C 1
ATOM 670 O O . GLY A 1 80 ? -11.598 18.010 26.769 1.00 72.12 80 GLY A O 1
ATOM 671 N N . PHE A 1 81 ? -9.825 16.758 26.243 1.00 78.31 81 PHE A N 1
ATOM 672 C CA . PHE A 1 81 ? -10.590 15.511 26.400 1.00 78.31 81 PHE A CA 1
ATOM 673 C C . PHE A 1 81 ? -11.055 15.335 27.855 1.00 78.31 81 PHE A C 1
ATOM 675 O O . PHE A 1 81 ? -10.257 15.394 28.788 1.00 78.31 81 PHE A O 1
ATOM 682 N N . SER A 1 82 ? -12.343 15.044 28.038 1.00 85.94 82 SER A N 1
ATOM 683 C CA . SER A 1 82 ? -12.909 14.626 29.318 1.00 85.94 82 SER A CA 1
ATOM 684 C C . SER A 1 82 ? -13.785 13.400 29.107 1.00 85.94 82 SER A C 1
ATOM 686 O O . SER A 1 82 ? -14.726 13.408 28.309 1.00 85.94 82 SER A O 1
ATOM 688 N N . CYS A 1 83 ? -13.467 12.314 29.808 1.00 86.31 83 CYS A N 1
ATOM 689 C CA . CYS A 1 83 ? -14.248 11.093 29.719 1.00 86.31 83 CYS A CA 1
ATOM 690 C C . CYS A 1 83 ? -15.657 11.309 30.288 1.00 86.31 83 CYS A C 1
ATOM 692 O O . CYS A 1 83 ? -15.811 11.520 31.486 1.00 86.31 83 CYS A O 1
ATOM 694 N N . GLN A 1 84 ? -16.694 11.116 29.470 1.00 87.75 84 GLN A N 1
ATOM 695 C CA . GLN A 1 84 ? -18.094 11.258 29.902 1.00 87.75 84 GLN A CA 1
ATOM 696 C C . GLN A 1 84 ? -18.506 10.318 31.052 1.00 87.75 84 GLN A C 1
ATOM 698 O O . GLN A 1 84 ? -19.510 10.561 31.711 1.00 87.75 84 GLN A O 1
ATOM 703 N N . LYS A 1 85 ? -17.744 9.244 31.308 1.00 91.19 85 LYS A N 1
ATOM 704 C CA . LYS A 1 85 ? -18.035 8.268 32.369 1.00 91.19 85 LYS A CA 1
ATOM 705 C C . LYS A 1 85 ? -17.381 8.601 33.713 1.00 91.19 85 LYS A C 1
ATOM 707 O O . LYS A 1 85 ? -17.921 8.228 34.747 1.00 91.19 85 LYS A O 1
ATOM 712 N N . CYS A 1 86 ? -16.196 9.216 33.718 1.00 90.75 86 CYS A N 1
ATOM 713 C CA . CYS A 1 86 ? -15.415 9.402 34.951 1.00 90.75 86 CYS A CA 1
ATOM 714 C C . CYS A 1 86 ? -14.650 10.729 35.034 1.00 90.75 86 CYS A C 1
ATOM 716 O O . CYS A 1 86 ? -13.797 10.874 35.904 1.00 90.75 86 CYS A O 1
ATOM 718 N N . SER A 1 87 ? -14.875 11.646 34.092 1.00 88.69 87 SER A N 1
ATOM 719 C CA . SER A 1 87 ? -14.209 12.953 33.983 1.00 88.69 87 SER A CA 1
ATOM 720 C C . SER A 1 87 ? -12.678 12.901 33.891 1.00 88.69 87 SER A C 1
ATOM 722 O O . SER A 1 87 ? -11.999 13.910 34.059 1.00 88.69 87 SER A O 1
ATOM 724 N N . GLY A 1 88 ? -12.111 11.721 33.620 1.00 84.81 88 GLY A N 1
ATOM 725 C CA . GLY A 1 88 ? -10.675 11.549 33.439 1.00 84.81 88 GLY A CA 1
ATOM 726 C C . GLY A 1 88 ? -10.205 12.211 32.145 1.00 84.81 88 GLY A C 1
ATOM 727 O O . GLY A 1 88 ? -10.848 12.050 31.107 1.00 84.81 88 GLY A O 1
ATOM 728 N N . GLN A 1 89 ? -9.073 12.910 32.211 1.00 84.25 89 GLN A N 1
ATOM 729 C CA . GLN A 1 89 ? -8.507 13.661 31.081 1.00 84.25 89 GLN A CA 1
ATOM 730 C C . GLN A 1 89 ? -7.496 12.851 30.255 1.00 84.25 89 GLN A C 1
ATOM 732 O O . GLN A 1 89 ? -7.249 13.131 29.085 1.00 84.25 89 GLN A O 1
ATOM 737 N N . SER A 1 90 ? -6.934 11.794 30.845 1.00 82.56 90 SER A N 1
ATOM 738 C CA . SER A 1 90 ? -6.004 10.905 30.150 1.00 82.56 90 SER A CA 1
ATOM 739 C C . SER A 1 90 ? -6.746 9.869 29.304 1.00 82.56 90 SER 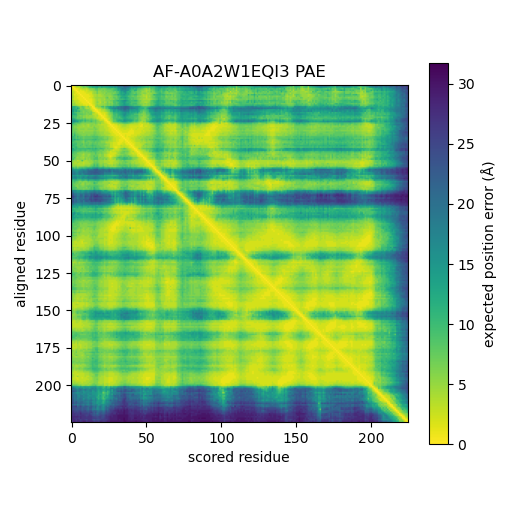A C 1
ATOM 741 O O . SER A 1 90 ? -7.695 9.213 29.761 1.00 82.56 90 SER A O 1
ATOM 743 N N . HIS A 1 91 ? -6.289 9.696 28.068 1.00 85.69 91 HIS A N 1
ATOM 744 C CA . HIS A 1 91 ? -6.837 8.745 27.117 1.00 85.69 91 HIS A CA 1
ATOM 745 C C . HIS A 1 91 ? -5.778 8.278 26.117 1.00 85.69 91 HIS A C 1
ATOM 747 O O . HIS A 1 91 ? -4.687 8.831 26.040 1.00 85.69 91 HIS A O 1
ATOM 753 N N . GLN A 1 92 ? -6.120 7.228 25.380 1.00 86.25 92 GLN A N 1
ATOM 754 C CA . GLN A 1 92 ? -5.377 6.729 24.234 1.00 86.25 92 GLN A CA 1
ATOM 755 C C . GLN A 1 92 ? -6.272 6.834 23.001 1.00 86.25 92 GLN A C 1
ATOM 757 O O . GLN A 1 92 ? -7.422 6.386 23.040 1.00 86.25 92 GLN A O 1
ATOM 762 N N . VAL A 1 93 ? -5.752 7.399 21.917 1.00 83.19 93 VAL A N 1
ATOM 763 C CA . VAL A 1 93 ? -6.415 7.399 20.611 1.00 83.19 93 VAL A CA 1
ATOM 764 C C . VAL A 1 93 ? -5.944 6.185 19.819 1.00 83.19 93 VAL A C 1
ATOM 766 O O . VAL A 1 93 ? -4.777 5.817 19.860 1.00 83.19 93 VAL A O 1
ATOM 769 N N . THR A 1 94 ? -6.859 5.530 19.113 1.00 84.25 94 THR A N 1
ATOM 770 C CA . THR A 1 94 ? -6.527 4.502 18.119 1.00 84.25 94 THR A CA 1
ATOM 771 C C . THR A 1 94 ? -7.364 4.722 16.871 1.00 84.25 94 THR A C 1
ATOM 773 O O . THR A 1 94 ? -8.538 5.072 16.980 1.00 84.25 94 THR A O 1
ATOM 776 N N . GLU A 1 95 ? -6.788 4.490 15.697 1.00 85.75 95 GLU A N 1
ATOM 777 C CA . GLU A 1 95 ? -7.517 4.468 14.430 1.00 85.75 95 GLU A CA 1
ATOM 778 C C . GLU A 1 95 ? -7.762 3.033 13.992 1.00 85.75 95 GLU A C 1
ATOM 780 O O . GLU A 1 95 ? -6.905 2.159 14.147 1.00 85.75 95 GLU A O 1
ATOM 785 N N . ARG A 1 96 ? -8.976 2.767 13.505 1.00 87.62 96 ARG A N 1
ATOM 786 C CA . ARG A 1 96 ? -9.396 1.418 13.138 1.00 87.62 96 ARG A CA 1
ATOM 787 C C . ARG A 1 96 ? -10.199 1.418 11.841 1.00 87.62 96 ARG A C 1
ATOM 789 O O . ARG A 1 96 ? -11.133 2.214 11.715 1.00 87.62 96 ARG A O 1
ATOM 796 N N . PRO A 1 97 ? -9.899 0.502 10.906 1.00 89.25 97 PRO A N 1
ATOM 797 C CA . PRO A 1 97 ? -10.768 0.246 9.765 1.00 89.25 97 PRO A CA 1
ATOM 798 C C . PRO A 1 97 ? -12.131 -0.286 10.234 1.00 89.25 97 PRO A C 1
ATOM 800 O O . PRO A 1 97 ? -12.210 -1.225 11.033 1.00 89.25 97 PRO A O 1
ATOM 803 N N . LEU A 1 98 ? -13.210 0.295 9.711 1.00 89.56 98 LEU A N 1
ATOM 804 C CA . LEU A 1 98 ? -14.588 -0.162 9.923 1.00 89.56 98 LEU A CA 1
ATOM 805 C C . LEU A 1 98 ? -15.016 -1.245 8.926 1.00 89.56 98 LEU A C 1
ATOM 807 O O . LEU A 1 98 ? -15.977 -1.969 9.174 1.00 89.56 98 LEU A O 1
ATOM 811 N N . SER A 1 99 ? -14.308 -1.361 7.805 1.00 88.00 99 SER A N 1
ATOM 812 C CA . SER A 1 99 ? -14.493 -2.401 6.796 1.00 88.00 99 SER A CA 1
ATOM 813 C C . SER A 1 99 ? -13.156 -2.775 6.163 1.00 88.00 99 SER A C 1
ATOM 815 O O . SER A 1 99 ? -12.165 -2.055 6.292 1.00 88.00 99 SER A O 1
ATOM 817 N N . LEU A 1 100 ? -13.131 -3.922 5.487 1.00 87.31 100 LEU A N 1
ATOM 818 C CA . LEU A 1 100 ? -12.003 -4.321 4.654 1.00 87.31 100 LEU A CA 1
ATOM 819 C C . LEU A 1 100 ? -12.086 -3.594 3.295 1.00 87.31 100 LEU A C 1
ATOM 821 O O . LEU A 1 100 ? -13.138 -3.686 2.657 1.00 87.31 100 LEU A O 1
ATOM 825 N N . PRO A 1 101 ? -11.028 -2.885 2.860 1.00 87.19 101 PRO A N 1
ATOM 826 C CA . PRO A 1 101 ? -10.979 -2.251 1.542 1.00 87.19 101 PRO A CA 1
ATOM 827 C C . PRO A 1 101 ? -11.018 -3.269 0.406 1.00 87.19 101 PRO A C 1
ATOM 829 O O . PRO A 1 101 ? -10.272 -4.241 0.420 1.00 87.19 101 PRO A O 1
ATOM 832 N N . ASN A 1 102 ? -11.770 -3.008 -0.664 1.00 86.44 102 ASN A N 1
ATOM 833 C CA . ASN A 1 102 ? -11.616 -3.827 -1.872 1.00 86.44 102 ASN A CA 1
ATOM 834 C C . ASN A 1 102 ? -10.273 -3.564 -2.562 1.00 86.44 102 ASN A C 1
ATOM 836 O O . ASN A 1 102 ? -9.678 -4.474 -3.148 1.00 86.44 102 ASN A O 1
ATOM 840 N N . LEU A 1 103 ? -9.815 -2.315 -2.504 1.00 85.31 103 LEU A N 1
ATOM 841 C CA . LEU A 1 103 ? -8.529 -1.875 -3.015 1.00 85.31 103 LEU A CA 1
ATOM 842 C C . LEU A 1 103 ? -7.997 -0.732 -2.150 1.00 85.31 103 LEU A C 1
ATOM 844 O O . LEU A 1 103 ? -8.744 0.178 -1.804 1.00 85.31 103 LEU A O 1
ATOM 848 N N . PHE A 1 104 ? -6.711 -0.765 -1.823 1.00 85.31 104 PHE A N 1
ATOM 849 C CA . PHE A 1 104 ? -6.040 0.331 -1.131 1.00 85.31 104 PHE A CA 1
ATOM 850 C C . PHE A 1 104 ? -4.588 0.438 -1.582 1.00 85.31 104 PHE A C 1
ATOM 852 O O . PHE A 1 104 ? -3.992 -0.528 -2.066 1.00 85.31 104 PHE A O 1
ATOM 859 N N . LEU A 1 105 ? -4.021 1.629 -1.432 1.00 87.19 105 LEU A N 1
ATOM 860 C CA . LEU A 1 105 ? -2.620 1.886 -1.714 1.00 87.19 105 LEU A CA 1
ATOM 861 C C . LEU A 1 105 ? -1.805 1.879 -0.427 1.00 87.19 105 LEU A C 1
ATOM 863 O O . LEU A 1 105 ? -2.268 2.329 0.620 1.00 87.19 105 LEU A O 1
ATOM 867 N N . VAL A 1 106 ? -0.568 1.408 -0.522 1.00 87.38 106 VAL A N 1
ATOM 868 C CA . VAL A 1 106 ? 0.418 1.509 0.554 1.00 87.38 106 VAL A CA 1
ATOM 869 C C . VAL A 1 106 ? 1.602 2.309 0.040 1.00 87.38 106 VAL A C 1
ATOM 871 O O . VAL A 1 106 ? 2.382 1.805 -0.766 1.00 87.38 106 VAL A O 1
ATOM 874 N N . GLN A 1 107 ? 1.744 3.552 0.496 1.00 87.88 107 GLN A N 1
ATOM 875 C CA . GLN A 1 107 ? 2.925 4.360 0.212 1.00 87.88 107 GLN A CA 1
ATOM 876 C C . GLN A 1 107 ? 4.047 3.963 1.171 1.00 87.88 107 GLN A C 1
ATOM 878 O O . GLN A 1 107 ? 3.907 4.056 2.388 1.00 87.88 107 GLN A O 1
ATOM 883 N N . LEU A 1 108 ? 5.187 3.565 0.616 1.00 87.31 108 LEU A N 1
ATOM 884 C CA . LEU A 1 108 ? 6.412 3.284 1.349 1.00 87.31 108 LEU A CA 1
ATOM 885 C C . LEU A 1 108 ? 7.172 4.604 1.512 1.00 87.31 108 LEU A C 1
ATOM 887 O O . LEU A 1 108 ? 7.817 5.077 0.575 1.00 87.31 108 LEU A O 1
ATOM 891 N N . CYS A 1 109 ? 7.106 5.223 2.692 1.00 86.69 109 CYS A N 1
ATOM 892 C CA . CYS A 1 109 ? 7.710 6.536 2.941 1.00 86.69 109 CYS A CA 1
ATOM 893 C C . CYS A 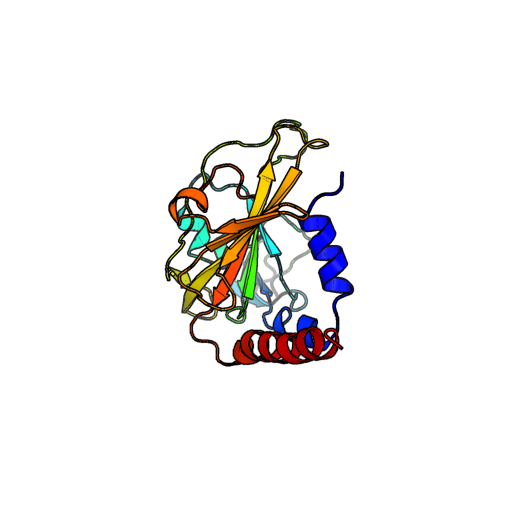1 109 ? 9.244 6.445 2.968 1.00 86.69 109 CYS A C 1
ATOM 895 O O . CYS A 1 109 ? 9.867 6.303 4.027 1.00 86.69 109 CYS A O 1
ATOM 897 N N . ARG A 1 110 ? 9.860 6.506 1.781 1.00 86.12 110 ARG A N 1
ATOM 898 C CA . ARG A 1 110 ? 11.315 6.394 1.591 1.00 86.12 110 ARG A CA 1
ATOM 899 C C . ARG A 1 110 ? 12.096 7.654 1.933 1.00 86.12 110 ARG A C 1
ATOM 901 O O . ARG A 1 110 ? 13.320 7.591 2.010 1.00 86.12 110 ARG A O 1
ATOM 908 N N . PHE A 1 111 ? 11.404 8.758 2.167 1.00 83.75 111 PHE A N 1
ATOM 909 C CA . PHE A 1 111 ? 11.987 10.030 2.563 1.00 83.75 111 PHE A CA 1
ATOM 910 C C . PHE A 1 111 ? 11.552 10.359 3.985 1.00 83.75 111 PHE A C 1
ATOM 912 O O . PHE A 1 111 ? 10.427 10.063 4.391 1.00 83.75 111 PHE A O 1
ATOM 919 N N . ARG A 1 112 ? 12.464 10.947 4.754 1.00 77.69 112 ARG A N 1
ATOM 920 C CA . ARG A 1 112 ? 12.168 11.496 6.077 1.00 77.69 112 ARG A CA 1
ATOM 921 C C . ARG A 1 112 ? 12.276 13.007 6.000 1.00 77.69 112 ARG A C 1
ATOM 923 O O . ARG A 1 112 ? 13.119 13.528 5.274 1.00 77.69 112 ARG A O 1
ATOM 930 N N . GLN A 1 113 ? 11.438 13.699 6.761 1.00 72.94 113 GLN A N 1
ATOM 931 C CA . GLN A 1 113 ? 11.505 15.151 6.850 1.00 72.94 113 GLN A CA 1
ATOM 932 C C . GLN A 1 113 ? 12.920 15.586 7.263 1.00 72.94 113 GLN A C 1
ATOM 934 O O . GLN A 1 113 ? 13.513 15.005 8.171 1.00 72.94 113 GLN A O 1
ATOM 939 N N . GLY A 1 114 ? 13.479 16.565 6.550 1.00 74.31 114 GLY A N 1
ATOM 940 C CA . GLY A 1 114 ? 14.840 17.061 6.781 1.00 74.31 114 GLY A CA 1
ATOM 941 C C . GLY A 1 114 ? 15.969 16.182 6.226 1.00 74.31 114 GLY A C 1
ATOM 942 O O . GLY A 1 114 ? 17.128 16.573 6.323 1.00 74.31 114 GLY A O 1
ATOM 943 N N . VAL A 1 115 ? 15.669 15.030 5.612 1.00 75.25 115 VAL A N 1
ATOM 944 C CA . VAL A 1 115 ? 16.670 14.139 5.005 1.00 75.25 115 VAL A CA 1
ATOM 945 C C . VAL A 1 115 ? 16.486 14.099 3.491 1.00 75.25 115 VAL A C 1
ATOM 947 O O . VAL A 1 115 ? 15.481 13.608 2.987 1.00 75.25 115 VAL A O 1
ATOM 950 N N . GLN A 1 116 ? 17.499 14.572 2.763 1.00 75.69 116 GLN A N 1
ATOM 951 C CA . GLN A 1 116 ? 17.500 14.637 1.294 1.00 75.69 116 GLN A CA 1
ATOM 952 C C . GLN A 1 116 ? 17.828 13.297 0.609 1.00 75.69 116 GLN A C 1
ATOM 954 O O . GLN A 1 116 ? 17.717 13.169 -0.609 1.00 75.69 116 GLN A O 1
ATOM 959 N N . ALA A 1 117 ? 18.245 12.292 1.382 1.00 79.81 117 ALA A N 1
ATOM 960 C CA . ALA A 1 117 ? 18.598 10.973 0.875 1.00 79.81 117 ALA A CA 1
ATOM 961 C C . ALA A 1 117 ? 17.419 9.995 0.977 1.00 79.81 117 ALA A C 1
ATOM 963 O O . ALA A 1 117 ? 16.830 9.805 2.045 1.00 79.81 117 ALA A O 1
ATOM 964 N N . LYS A 1 118 ? 17.122 9.319 -0.134 1.00 85.69 118 LYS A N 1
ATOM 965 C CA . LYS A 1 118 ? 16.157 8.220 -0.191 1.00 85.69 118 LYS A CA 1
ATOM 966 C C . LYS A 1 118 ? 16.671 6.992 0.561 1.00 85.69 118 LYS A C 1
ATOM 968 O O . LYS A 1 118 ? 17.798 6.547 0.356 1.00 85.69 118 LYS A O 1
ATOM 973 N N . LYS A 1 119 ? 15.801 6.357 1.344 1.00 86.38 119 LYS A N 1
ATOM 974 C CA . LYS A 1 119 ? 16.035 5.009 1.875 1.00 86.38 119 LYS A CA 1
ATOM 975 C C . LYS A 1 119 ? 16.013 3.966 0.749 1.00 86.38 119 LYS A C 1
ATOM 977 O O . LYS A 1 119 ? 14.980 3.746 0.108 1.00 86.38 119 LYS A O 1
ATOM 982 N N . THR A 1 120 ? 17.142 3.293 0.540 1.00 87.06 120 THR A N 1
ATOM 983 C CA . THR A 1 120 ? 17.367 2.324 -0.549 1.00 87.06 120 THR A CA 1
ATOM 984 C C . THR A 1 120 ? 17.331 0.865 -0.096 1.00 87.06 120 THR A C 1
ATOM 986 O O . THR A 1 120 ? 17.717 -0.026 -0.854 1.00 87.06 120 THR A O 1
ATOM 989 N N . ASN A 1 121 ? 16.863 0.592 1.125 1.00 87.44 121 ASN A N 1
ATOM 990 C CA . ASN A 1 121 ? 16.680 -0.777 1.587 1.00 87.44 121 ASN A CA 1
ATOM 991 C C . ASN A 1 121 ? 15.586 -1.480 0.768 1.00 87.44 121 ASN A C 1
ATOM 993 O O . ASN A 1 121 ? 14.557 -0.884 0.415 1.00 87.44 121 ASN A O 1
ATOM 997 N N . LEU A 1 122 ? 15.818 -2.762 0.485 1.00 87.00 122 LEU A N 1
ATOM 998 C CA . LEU A 1 122 ? 14.804 -3.642 -0.076 1.00 87.00 122 LEU A CA 1
ATOM 999 C C . LEU A 1 122 ? 13.686 -3.827 0.953 1.00 87.00 122 LEU A C 1
ATOM 1001 O O . LEU A 1 122 ? 13.950 -4.052 2.134 1.00 87.00 122 LEU A O 1
ATOM 1005 N N . ILE A 1 123 ? 12.442 -3.728 0.498 1.00 83.56 123 ILE A N 1
ATOM 1006 C CA . ILE A 1 123 ? 11.264 -4.036 1.306 1.00 83.56 123 ILE A CA 1
ATOM 1007 C C . ILE A 1 123 ? 10.614 -5.233 0.645 1.00 83.56 123 ILE A C 1
ATOM 1009 O O . ILE A 1 123 ? 10.194 -5.145 -0.506 1.00 83.56 123 ILE A O 1
ATOM 1013 N N . GLN A 1 124 ? 10.559 -6.348 1.363 1.00 85.06 124 GLN A N 1
ATOM 1014 C CA . GLN A 1 124 ? 9.806 -7.500 0.897 1.00 85.06 124 GLN A CA 1
ATOM 1015 C C . GLN A 1 124 ? 8.316 -7.238 1.095 1.00 85.06 124 GLN A C 1
ATOM 1017 O O . GLN A 1 124 ? 7.891 -6.766 2.150 1.00 85.06 124 GLN A O 1
ATOM 1022 N N . PHE A 1 125 ? 7.530 -7.559 0.078 1.00 85.31 125 PHE A N 1
ATOM 1023 C CA . PHE A 1 125 ? 6.078 -7.501 0.114 1.00 85.31 125 PHE A CA 1
ATOM 1024 C C . PHE A 1 125 ? 5.504 -8.736 -0.588 1.00 85.31 125 PHE A C 1
ATOM 1026 O O . PHE A 1 125 ? 6.154 -9.308 -1.470 1.00 85.31 125 PHE A O 1
ATOM 1033 N N . PRO A 1 126 ? 4.309 -9.193 -0.185 1.00 83.06 126 PRO A N 1
ATOM 1034 C CA . PRO A 1 126 ? 3.743 -10.426 -0.707 1.00 83.06 126 PRO A CA 1
ATOM 1035 C C . PRO A 1 126 ? 3.248 -10.235 -2.143 1.00 83.06 126 PRO A C 1
ATOM 1037 O O . PRO A 1 126 ? 2.271 -9.535 -2.395 1.00 83.06 126 PRO A O 1
ATOM 1040 N N . ILE A 1 127 ? 3.913 -10.895 -3.093 1.00 86.38 127 ILE A N 1
ATOM 1041 C CA . ILE A 1 127 ? 3.465 -10.958 -4.492 1.00 86.38 127 ILE A CA 1
ATOM 1042 C C . ILE A 1 127 ? 2.233 -11.860 -4.641 1.00 86.38 127 ILE A C 1
ATOM 1044 O O . ILE A 1 127 ? 1.335 -11.572 -5.437 1.00 86.38 127 ILE A O 1
ATOM 1048 N N . GLY A 1 128 ? 2.206 -12.967 -3.896 1.00 86.75 128 GLY A N 1
ATOM 1049 C CA . GLY A 1 128 ? 1.093 -13.913 -3.866 1.00 86.75 128 GLY A CA 1
ATOM 1050 C C . GLY A 1 128 ? -0.069 -13.449 -2.991 1.00 86.75 128 GLY A C 1
ATOM 1051 O O . GLY A 1 128 ? -0.074 -12.338 -2.459 1.00 86.75 128 GLY A O 1
ATOM 1052 N N . GLU A 1 129 ? -1.057 -14.328 -2.831 1.00 90.06 129 GLU A N 1
ATOM 1053 C CA . GLU A 1 129 ? -2.121 -14.103 -1.857 1.00 90.06 129 GLU A CA 1
ATOM 1054 C C . GLU A 1 129 ? -1.542 -14.071 -0.440 1.00 90.06 129 GLU A C 1
ATOM 1056 O O . GLU A 1 129 ? -0.804 -14.966 -0.029 1.00 90.06 129 GLU A O 1
ATOM 1061 N N . THR A 1 130 ? -1.909 -13.045 0.312 1.00 89.06 130 THR A N 1
ATOM 1062 C CA . THR A 1 130 ? -1.585 -12.876 1.720 1.00 89.06 130 THR A CA 1
ATOM 1063 C C . THR A 1 130 ? -2.850 -12.600 2.505 1.00 89.06 130 THR A C 1
ATOM 1065 O O . THR A 1 130 ? -3.804 -11.997 2.011 1.00 89.06 130 THR A O 1
ATOM 1068 N N . GLU A 1 131 ? -2.844 -13.003 3.763 1.00 90.69 131 GLU A N 1
ATOM 1069 C CA . GLU A 1 131 ? -3.868 -12.597 4.704 1.00 90.69 131 GLU A CA 1
ATOM 1070 C C . GLU A 1 131 ? -3.554 -11.195 5.245 1.00 90.69 131 GLU A C 1
ATOM 1072 O O . GLU A 1 131 ? -2.421 -10.916 5.638 1.00 90.69 131 GLU A O 1
ATOM 1077 N N . VAL A 1 132 ? -4.550 -10.310 5.239 1.00 88.38 132 VAL A N 1
ATOM 1078 C CA . VAL A 1 132 ? -4.507 -8.997 5.889 1.00 88.38 132 VAL A CA 1
ATOM 1079 C C . VAL A 1 132 ? -5.554 -8.989 6.990 1.00 88.38 132 VAL A C 1
ATOM 1081 O O . VAL A 1 132 ? -6.732 -9.278 6.760 1.00 88.38 132 VAL A O 1
ATOM 1084 N N . ILE A 1 133 ? -5.108 -8.639 8.189 1.00 90.06 133 ILE A N 1
ATOM 1085 C CA . ILE A 1 133 ? -5.911 -8.599 9.403 1.00 90.06 133 ILE A CA 1
ATOM 1086 C C . ILE A 1 133 ? -6.280 -7.145 9.688 1.00 90.06 133 ILE A C 1
ATOM 1088 O O . ILE A 1 133 ? -5.421 -6.265 9.698 1.00 90.06 133 ILE A O 1
ATOM 1092 N N . ALA A 1 134 ? -7.556 -6.902 9.951 1.00 89.25 134 ALA A N 1
ATOM 1093 C CA . ALA A 1 134 ? -8.112 -5.611 10.319 1.00 89.25 134 ALA A CA 1
ATOM 1094 C C . ALA A 1 134 ? -9.040 -5.765 11.535 1.00 89.25 134 ALA A C 1
ATOM 1096 O O . ALA A 1 134 ? -9.545 -6.851 11.819 1.00 89.25 134 ALA A O 1
ATOM 1097 N N . SER A 1 135 ? -9.351 -4.669 12.229 1.00 88.62 135 SER A N 1
ATOM 1098 C CA . SER A 1 135 ? -10.399 -4.669 13.268 1.00 88.62 135 SER A CA 1
ATOM 1099 C C . SER A 1 135 ? -11.774 -5.089 12.741 1.00 88.62 135 SER A C 1
ATOM 1101 O O . SER A 1 135 ? -12.577 -5.631 13.493 1.00 88.62 135 SER A O 1
ATOM 1103 N N . ALA A 1 136 ? -12.038 -4.854 11.454 1.00 88.19 136 ALA A N 1
ATOM 1104 C CA . ALA A 1 136 ? -13.274 -5.250 10.786 1.00 88.19 136 ALA A CA 1
ATOM 1105 C C . ALA A 1 136 ? -13.316 -6.736 10.377 1.00 88.19 136 ALA A C 1
ATOM 1107 O O . ALA A 1 136 ? -14.343 -7.202 9.886 1.00 88.19 136 ALA A O 1
ATOM 1108 N N . GLY A 1 137 ? -12.214 -7.473 10.543 1.00 90.81 137 GLY A N 1
ATOM 1109 C CA . GLY A 1 137 ? -12.088 -8.872 10.150 1.00 90.81 137 GLY A CA 1
ATOM 1110 C C . GLY A 1 137 ? -10.828 -9.140 9.336 1.00 90.81 137 GLY A C 1
ATOM 1111 O O . GLY A 1 137 ? -9.917 -8.319 9.251 1.00 90.81 137 GLY A O 1
ATOM 1112 N N . THR A 1 138 ? -10.797 -10.307 8.708 1.00 91.62 138 THR A N 1
ATOM 1113 C CA . THR A 1 138 ? -9.636 -10.803 7.971 1.00 91.62 138 THR A CA 1
ATOM 1114 C C . THR A 1 138 ? -9.992 -10.990 6.502 1.00 91.62 138 THR A C 1
ATOM 1116 O O . THR A 1 138 ? -11.062 -11.508 6.179 1.00 91.62 138 THR A O 1
ATOM 1119 N N . GLY A 1 139 ? -9.108 -10.568 5.598 1.00 90.38 139 GLY A N 1
ATOM 1120 C CA . GLY A 1 139 ? -9.301 -10.705 4.156 1.00 90.38 139 GLY A CA 1
ATOM 1121 C C . GLY A 1 139 ? -8.051 -11.209 3.451 1.00 90.38 139 GLY A C 1
ATOM 1122 O O . GLY A 1 139 ? -6.935 -10.965 3.898 1.00 90.38 139 GLY A O 1
ATOM 1123 N N . LYS A 1 140 ? -8.238 -11.890 2.319 1.00 91.44 140 LYS A N 1
ATOM 1124 C CA . LYS A 1 140 ? -7.132 -12.254 1.428 1.00 91.44 140 LYS A CA 1
ATOM 1125 C C . LYS A 1 140 ? -6.885 -11.142 0.421 1.00 91.44 140 LYS A C 1
ATOM 1127 O O . LYS A 1 140 ? -7.819 -10.724 -0.265 1.00 91.44 140 LYS A O 1
ATOM 1132 N N . TYR A 1 141 ? -5.639 -10.710 0.312 1.00 90.75 141 TYR A N 1
ATOM 1133 C CA . TYR A 1 141 ? -5.190 -9.673 -0.607 1.00 90.75 141 TYR A CA 1
ATOM 1134 C C . TYR A 1 141 ? -4.006 -10.155 -1.425 1.00 90.75 141 TYR A C 1
ATOM 1136 O O . TYR A 1 141 ? -3.328 -11.102 -1.046 1.00 90.75 141 TYR A O 1
ATOM 1144 N N . ARG A 1 142 ? -3.721 -9.471 -2.525 1.00 90.12 142 ARG A N 1
ATOM 1145 C CA . ARG A 1 142 ? -2.444 -9.582 -3.229 1.00 90.12 142 ARG A CA 1
ATOM 1146 C C . ARG A 1 142 ? -2.032 -8.227 -3.785 1.00 90.12 142 ARG A C 1
ATOM 1148 O O . ARG A 1 142 ? -2.867 -7.328 -3.916 1.00 90.12 142 ARG A O 1
ATOM 1155 N N . VAL A 1 143 ? -0.764 -8.114 -4.158 1.00 90.62 143 VAL A N 1
ATOM 1156 C CA . VAL A 1 143 ? -0.274 -6.978 -4.939 1.00 90.62 143 VAL A CA 1
ATOM 1157 C C . VAL A 1 143 ? -0.648 -7.187 -6.411 1.00 90.62 143 VAL A C 1
ATOM 1159 O O . VAL A 1 143 ? -0.275 -8.195 -7.020 1.00 90.62 143 VAL A O 1
ATOM 1162 N N . ASP A 1 144 ? -1.393 -6.233 -6.972 1.00 90.56 144 ASP A N 1
ATOM 1163 C CA . ASP A 1 144 ? -1.757 -6.190 -8.402 1.00 90.56 144 ASP A CA 1
ATOM 1164 C C . ASP A 1 144 ? -0.910 -5.170 -9.182 1.00 90.56 144 ASP A C 1
ATOM 1166 O O . ASP A 1 144 ? -0.826 -5.238 -10.408 1.00 90.56 144 ASP A O 1
ATOM 1170 N N . GLY A 1 145 ? -0.253 -4.245 -8.483 1.00 92.88 145 GLY A N 1
ATOM 1171 C CA . GLY A 1 145 ? 0.603 -3.237 -9.091 1.00 92.88 145 GLY A CA 1
ATOM 1172 C C . GLY A 1 145 ? 1.549 -2.590 -8.095 1.00 92.88 145 GLY A C 1
ATOM 1173 O O . GLY A 1 145 ? 1.281 -2.542 -6.895 1.00 92.88 145 GLY A O 1
ATOM 1174 N N . VAL A 1 146 ? 2.664 -2.095 -8.612 1.00 93.25 146 VAL A N 1
ATOM 1175 C CA . VAL A 1 146 ? 3.699 -1.404 -7.857 1.00 93.25 146 VAL A CA 1
ATOM 1176 C C . VAL A 1 146 ? 4.145 -0.189 -8.659 1.00 93.25 146 VAL A C 1
ATOM 1178 O O . VAL A 1 146 ? 4.494 -0.296 -9.835 1.00 93.25 146 VAL A O 1
ATOM 1181 N N . PHE A 1 147 ? 4.136 0.973 -8.018 1.00 93.38 147 PHE A N 1
ATOM 1182 C CA . PHE A 1 147 ? 4.786 2.172 -8.526 1.00 93.38 147 PHE A CA 1
ATOM 1183 C C . PHE A 1 147 ? 6.210 2.190 -8.006 1.00 93.38 147 PHE A C 1
ATOM 1185 O O . PHE A 1 147 ? 6.438 2.011 -6.807 1.00 93.38 147 PHE A O 1
ATOM 1192 N N . TYR A 1 148 ? 7.154 2.450 -8.893 1.00 92.19 148 TYR A N 1
ATOM 1193 C CA . TYR A 1 148 ? 8.564 2.566 -8.577 1.00 92.19 148 TYR A CA 1
ATOM 1194 C C . TYR A 1 148 ? 8.998 3.998 -8.760 1.00 92.19 148 TYR A C 1
ATOM 1196 O O . TYR A 1 148 ? 8.456 4.747 -9.574 1.00 92.19 148 TYR A O 1
ATOM 1204 N N . ARG A 1 149 ? 10.027 4.348 -8.007 1.00 90.44 149 ARG A N 1
ATOM 1205 C CA . ARG A 1 149 ? 10.756 5.587 -8.192 1.00 90.44 149 ARG A CA 1
ATOM 1206 C C . ARG A 1 149 ? 12.230 5.245 -8.227 1.00 90.44 149 ARG A C 1
ATOM 1208 O O . ARG A 1 149 ? 12.736 4.765 -7.215 1.00 90.44 149 ARG A O 1
ATOM 1215 N N . SER A 1 150 ? 12.922 5.511 -9.324 1.0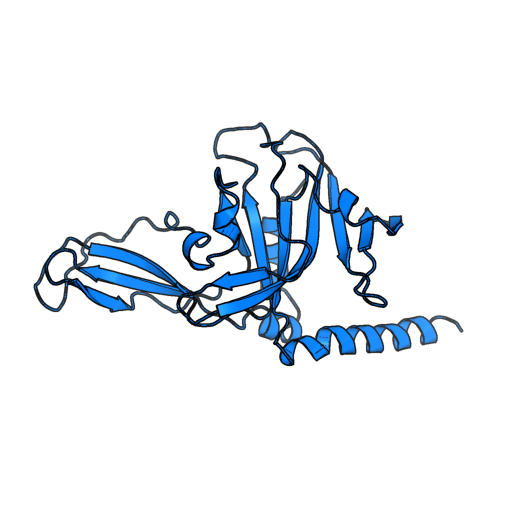0 89.00 150 SER A N 1
ATOM 1216 C CA . SER A 1 150 ? 14.382 5.431 -9.378 1.00 89.00 150 SER A CA 1
ATOM 1217 C C . SER A 1 150 ? 15.027 6.751 -8.949 1.00 89.00 150 SER A C 1
ATOM 1219 O O . SER A 1 150 ? 14.348 7.764 -8.768 1.00 89.00 150 SER A O 1
ATOM 1221 N N . GLY A 1 151 ? 16.339 6.734 -8.717 1.00 85.81 151 GLY A N 1
ATOM 1222 C CA . GLY A 1 151 ? 17.086 7.888 -8.210 1.00 85.81 151 GLY A CA 1
ATOM 1223 C C . GLY A 1 151 ? 17.123 7.983 -6.679 1.00 85.81 151 GLY A C 1
ATOM 1224 O O . GLY A 1 151 ? 16.345 7.336 -5.968 1.00 85.81 151 GLY A O 1
ATOM 1225 N N . ILE A 1 152 ? 18.093 8.759 -6.180 1.00 78.81 152 ILE A N 1
ATOM 1226 C CA . ILE A 1 152 ? 18.455 8.852 -4.752 1.00 78.81 152 ILE A CA 1
ATOM 1227 C C . ILE A 1 152 ? 17.998 10.181 -4.122 1.00 78.81 152 ILE A C 1
ATOM 1229 O O . ILE A 1 152 ? 17.752 10.226 -2.916 1.00 78.81 152 ILE A O 1
ATOM 1233 N N . GLY A 1 153 ? 17.881 11.249 -4.916 1.00 77.62 153 GLY A N 1
ATOM 1234 C CA . GLY A 1 153 ? 17.503 12.581 -4.438 1.00 77.62 153 GLY A CA 1
ATOM 1235 C C . GLY A 1 153 ? 15.993 12.760 -4.271 1.00 77.62 153 GLY A C 1
ATOM 1236 O O . GLY A 1 153 ? 15.205 12.029 -4.867 1.00 77.62 153 GLY A O 1
ATOM 1237 N N . VAL A 1 154 ? 15.594 13.757 -3.476 1.00 75.00 154 VAL A N 1
ATOM 1238 C CA . VAL A 1 154 ? 14.183 14.146 -3.268 1.00 75.00 154 VAL A CA 1
ATOM 1239 C C . VAL A 1 154 ? 13.575 14.799 -4.513 1.00 75.00 154 VAL A C 1
ATOM 1241 O O . VAL A 1 154 ? 12.413 14.533 -4.812 1.00 75.00 154 VAL A O 1
ATOM 1244 N N . ASP A 1 155 ? 14.365 15.549 -5.282 1.00 77.19 155 ASP A N 1
ATOM 1245 C CA . ASP A 1 155 ? 13.870 16.328 -6.432 1.00 77.19 155 ASP A CA 1
ATOM 1246 C C . ASP A 1 155 ? 14.210 15.708 -7.797 1.00 77.19 155 ASP A C 1
ATOM 1248 O O . ASP A 1 155 ? 13.836 16.234 -8.848 1.00 77.19 155 ASP A O 1
ATOM 1252 N N . THR A 1 156 ? 14.922 14.579 -7.791 1.00 78.81 156 THR A N 1
ATOM 1253 C CA . THR A 1 156 ? 15.375 13.866 -8.989 1.00 78.81 156 THR A CA 1
ATOM 1254 C C . THR A 1 156 ? 14.927 12.406 -8.958 1.00 78.81 156 THR A C 1
ATOM 1256 O O . THR A 1 156 ? 14.703 11.822 -7.892 1.00 78.81 156 THR A O 1
ATOM 1259 N N . GLY A 1 157 ? 14.772 11.806 -10.137 1.00 85.31 157 GLY A N 1
ATOM 1260 C CA . GLY A 1 157 ? 14.373 10.410 -10.280 1.00 85.31 157 GLY A CA 1
ATOM 1261 C C . GLY A 1 157 ? 13.613 10.141 -11.569 1.00 85.31 157 GLY A C 1
ATOM 1262 O O . GLY A 1 157 ? 13.529 11.008 -12.437 1.00 85.31 157 GLY A O 1
ATOM 1263 N N . HIS A 1 158 ? 13.051 8.938 -11.663 1.00 90.00 158 HIS A N 1
ATOM 1264 C CA . HIS A 1 158 ? 12.124 8.524 -12.715 1.00 90.00 158 HIS A CA 1
ATOM 1265 C C . HIS A 1 158 ? 11.034 7.634 -12.122 1.00 90.00 158 HIS A C 1
ATOM 1267 O O . HIS A 1 158 ? 11.329 6.809 -11.254 1.00 90.00 158 HIS A O 1
ATOM 1273 N N . TYR A 1 159 ? 9.789 7.804 -12.560 1.00 91.12 159 TYR A N 1
ATOM 1274 C CA . TYR A 1 159 ? 8.676 6.972 -12.110 1.00 91.12 159 TYR A CA 1
ATOM 1275 C C . TYR A 1 159 ? 8.276 6.002 -13.209 1.00 91.12 159 TYR A C 1
ATOM 1277 O O . TYR A 1 159 ? 8.086 6.389 -14.354 1.00 91.12 159 TYR A O 1
ATOM 1285 N N . TYR A 1 160 ? 8.088 4.748 -12.831 1.00 92.94 160 TYR A N 1
ATOM 1286 C CA . TYR A 1 160 ? 7.549 3.712 -13.702 1.00 92.94 160 TYR A CA 1
ATOM 1287 C C . TYR A 1 160 ? 6.664 2.784 -12.876 1.00 92.94 160 TYR A C 1
ATOM 1289 O O . TYR A 1 160 ? 6.648 2.847 -11.643 1.00 92.94 160 TYR A O 1
ATOM 1297 N N . THR A 1 161 ? 5.904 1.917 -13.537 1.00 95.06 161 THR A N 1
ATOM 1298 C CA . THR A 1 161 ? 5.038 0.961 -12.839 1.00 95.06 161 THR A CA 1
ATOM 1299 C C . THR A 1 161 ? 5.276 -0.453 -13.328 1.00 95.06 161 THR A C 1
ATOM 1301 O O . THR A 1 161 ? 5.650 -0.670 -14.477 1.00 95.06 161 THR A O 1
ATOM 1304 N N . ILE A 1 162 ? 5.061 -1.425 -12.450 1.00 95.25 162 ILE A N 1
ATOM 1305 C CA . ILE A 1 162 ? 4.957 -2.834 -12.818 1.00 95.25 162 ILE A CA 1
ATOM 1306 C C . ILE A 1 162 ? 3.619 -3.326 -12.283 1.00 95.25 162 ILE A C 1
ATOM 1308 O O . ILE A 1 162 ? 3.313 -3.151 -11.104 1.00 95.25 162 ILE A O 1
ATOM 1312 N N . SER A 1 163 ? 2.795 -3.907 -13.142 1.00 94.81 163 SER A N 1
ATOM 1313 C CA . SER A 1 163 ? 1.470 -4.405 -12.779 1.00 94.81 163 SER A CA 1
ATOM 1314 C C . SER A 1 163 ? 1.212 -5.770 -13.381 1.00 94.81 163 SER A C 1
ATOM 1316 O O . SER A 1 163 ? 1.863 -6.181 -14.345 1.00 94.81 163 SER A O 1
ATOM 1318 N N . ARG A 1 164 ? 0.271 -6.503 -12.788 1.00 90.81 164 ARG A N 1
ATOM 1319 C CA . ARG A 1 164 ? -0.223 -7.732 -13.399 1.00 90.81 164 ARG A CA 1
ATOM 1320 C C . ARG A 1 164 ? -0.880 -7.394 -14.727 1.00 90.81 164 ARG A C 1
ATOM 1322 O O . ARG A 1 164 ? -1.584 -6.389 -14.842 1.00 90.81 164 ARG A O 1
ATOM 1329 N N . ASP A 1 165 ? -0.649 -8.241 -15.721 1.00 85.94 165 ASP A N 1
ATOM 1330 C CA . ASP A 1 165 ? -1.308 -8.084 -17.000 1.00 85.94 165 ASP A CA 1
ATOM 1331 C C . ASP A 1 165 ? -2.816 -8.238 -16.813 1.00 85.94 165 ASP A C 1
ATOM 1333 O O . ASP A 1 165 ? -3.314 -9.106 -16.091 1.00 85.94 165 ASP A O 1
ATOM 1337 N N . VAL A 1 166 ? -3.538 -7.368 -17.497 1.00 75.56 166 VAL A N 1
ATOM 1338 C CA . VAL A 1 166 ? -4.989 -7.376 -17.555 1.00 75.56 166 VAL A CA 1
ATOM 1339 C C . VAL A 1 166 ? -5.499 -8.644 -18.237 1.00 75.56 166 VAL A C 1
ATOM 1341 O O . VAL A 1 166 ? -6.533 -9.183 -17.851 1.00 75.56 166 VAL A O 1
ATOM 1344 N N . GLU A 1 167 ? -4.790 -9.122 -19.260 1.00 78.31 167 GLU A N 1
ATOM 1345 C CA . GLU A 1 167 ? -5.222 -10.280 -20.048 1.00 78.31 167 GLU A CA 1
ATOM 1346 C C . GLU A 1 167 ? -4.806 -11.608 -19.422 1.00 78.31 167 GLU A C 1
ATOM 1348 O O . GLU A 1 167 ? -5.477 -12.621 -19.609 1.00 78.31 167 GLU A O 1
ATOM 1353 N N . ASP A 1 168 ? -3.714 -11.589 -18.664 1.00 84.12 168 ASP A N 1
ATOM 1354 C CA . ASP A 1 168 ? -3.163 -12.748 -17.982 1.00 84.12 168 ASP A CA 1
ATOM 1355 C C . ASP A 1 168 ? -2.609 -12.320 -16.625 1.00 84.12 168 ASP A C 1
ATOM 1357 O O . ASP A 1 168 ? -1.460 -11.905 -16.496 1.00 84.12 168 ASP A O 1
ATOM 1361 N N . SER A 1 169 ? -3.428 -12.462 -15.583 1.00 81.44 169 SER A N 1
ATOM 1362 C CA . SER A 1 169 ? -3.047 -12.044 -14.229 1.00 81.44 169 SER A CA 1
ATOM 1363 C C . SER A 1 169 ? -1.839 -12.795 -13.643 1.00 81.44 169 SER A C 1
ATOM 1365 O O . SER A 1 169 ? -1.339 -12.400 -12.585 1.00 81.44 169 SER A O 1
ATOM 1367 N N . SER A 1 170 ? -1.367 -13.867 -14.294 1.00 85.19 170 SER A N 1
ATOM 1368 C CA . SER A 1 170 ? -0.124 -14.554 -13.929 1.00 85.19 170 SER A CA 1
ATOM 1369 C C . SER A 1 170 ? 1.128 -13.840 -14.454 1.00 85.19 170 SER A C 1
ATOM 1371 O O . SER A 1 170 ? 2.200 -13.979 -13.863 1.00 85.19 170 SER A O 1
ATOM 1373 N N . ARG A 1 171 ? 0.984 -13.024 -15.504 1.00 91.38 171 ARG A N 1
ATOM 1374 C CA . ARG A 1 171 ? 2.055 -12.254 -16.135 1.00 91.38 171 ARG A CA 1
ATOM 1375 C C . ARG A 1 171 ? 2.205 -10.883 -15.485 1.00 91.38 171 ARG A C 1
ATOM 1377 O O . ARG A 1 171 ? 1.218 -10.243 -15.133 1.00 91.38 171 ARG A O 1
ATOM 1384 N N . TRP A 1 172 ? 3.442 -10.407 -15.385 1.00 94.69 172 TRP A N 1
ATOM 1385 C CA . TRP A 1 172 ? 3.758 -9.045 -14.964 1.00 94.69 172 TRP A CA 1
ATOM 1386 C C . TRP A 1 172 ? 4.262 -8.220 -16.142 1.00 94.69 172 TRP A C 1
ATOM 1388 O O . TRP A 1 172 ? 4.964 -8.718 -17.024 1.00 94.69 172 TRP A O 1
ATOM 1398 N N . VAL A 1 173 ? 3.871 -6.951 -16.167 1.00 95.56 173 VAL A N 1
ATOM 1399 C CA . VAL A 1 173 ? 4.188 -6.005 -17.233 1.00 95.56 173 VAL A CA 1
ATOM 1400 C C . VAL A 1 173 ? 4.739 -4.731 -16.612 1.00 95.56 173 VAL A C 1
ATOM 1402 O O . VAL A 1 173 ? 4.090 -4.123 -15.761 1.00 95.56 173 VAL A O 1
ATOM 1405 N N . LYS A 1 174 ? 5.922 -4.319 -17.063 1.00 95.62 174 LYS A N 1
ATOM 1406 C CA . LYS A 1 174 ? 6.513 -3.016 -16.776 1.00 95.62 174 LYS A CA 1
ATOM 1407 C C . LYS A 1 174 ? 6.003 -1.986 -17.782 1.00 95.62 174 LYS A C 1
ATOM 1409 O O . LYS A 1 174 ? 6.006 -2.233 -18.989 1.00 95.62 174 LYS A O 1
ATOM 1414 N N . TRP A 1 175 ? 5.603 -0.834 -17.261 1.00 94.75 175 TRP A N 1
ATOM 1415 C CA . TRP A 1 175 ? 5.175 0.348 -17.996 1.00 94.75 175 TRP A CA 1
ATOM 1416 C C . TRP A 1 175 ? 6.122 1.491 -17.647 1.00 94.75 175 TRP A C 1
ATOM 1418 O O . TRP A 1 175 ? 6.122 1.985 -16.515 1.00 94.75 175 TRP A O 1
ATOM 1428 N N . ASP A 1 176 ? 6.950 1.858 -18.615 1.00 94.06 176 ASP A N 1
ATOM 1429 C CA . ASP A 1 176 ? 8.033 2.828 -18.487 1.00 94.06 176 ASP A CA 1
ATOM 1430 C C . ASP A 1 176 ? 7.857 3.886 -19.581 1.00 94.06 176 ASP A C 1
ATOM 1432 O O . ASP A 1 176 ? 8.287 3.711 -20.722 1.00 94.06 176 ASP A O 1
ATOM 1436 N N . ASP A 1 177 ? 7.096 4.931 -19.259 1.00 92.81 177 ASP A N 1
ATOM 1437 C CA . ASP A 1 177 ? 6.588 5.917 -20.212 1.00 92.81 177 ASP A CA 1
ATOM 1438 C C . ASP A 1 177 ? 5.879 5.267 -21.418 1.00 92.81 177 ASP A C 1
ATOM 1440 O O . ASP A 1 177 ? 4.783 4.719 -21.298 1.00 92.81 177 ASP A O 1
ATOM 1444 N N . SER A 1 178 ? 6.501 5.325 -22.597 1.00 91.19 178 SER A N 1
ATOM 1445 C CA . SER A 1 178 ? 5.991 4.731 -23.839 1.00 91.19 178 SER A CA 1
ATOM 1446 C C . SER A 1 178 ? 6.355 3.254 -24.008 1.00 91.19 178 SER A C 1
ATOM 1448 O O . SER A 1 178 ? 5.859 2.598 -24.925 1.00 91.19 178 SER A O 1
ATOM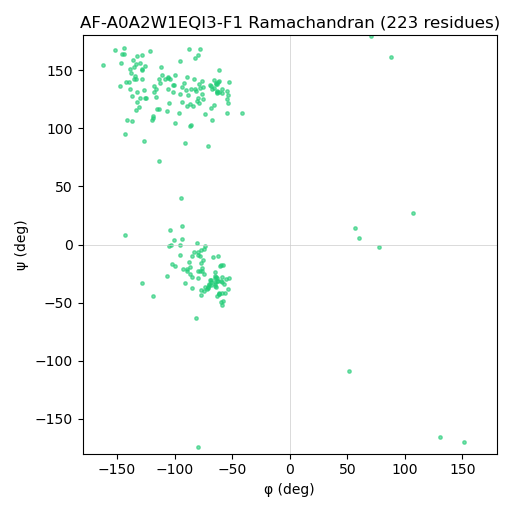 1450 N N . GLN A 1 179 ? 7.235 2.728 -23.155 1.00 93.19 179 GLN A N 1
ATOM 1451 C CA . GLN A 1 179 ? 7.763 1.377 -23.255 1.00 93.19 179 GLN A CA 1
ATOM 1452 C C . GLN A 1 179 ? 6.944 0.409 -22.404 1.00 93.19 179 GLN A C 1
ATOM 1454 O O . GLN A 1 179 ? 6.619 0.667 -21.244 1.00 93.19 179 GLN A O 1
ATOM 1459 N N . ARG A 1 180 ? 6.647 -0.749 -22.995 1.00 94.00 180 ARG A N 1
ATOM 1460 C CA . ARG A 1 180 ? 5.952 -1.859 -22.347 1.00 94.00 180 ARG A CA 1
ATOM 1461 C C . ARG A 1 180 ? 6.793 -3.117 -22.491 1.00 94.00 180 ARG A C 1
ATOM 1463 O O . ARG A 1 180 ? 7.105 -3.512 -23.613 1.00 94.00 180 ARG A O 1
ATOM 1470 N N . SER A 1 181 ? 7.095 -3.783 -21.384 1.00 95.56 181 SER A N 1
ATOM 1471 C CA . SER A 1 181 ? 7.817 -5.058 -21.397 1.00 95.56 181 SER A CA 1
ATOM 1472 C C . SER A 1 181 ? 7.222 -6.052 -20.410 1.00 95.56 181 SER A C 1
ATOM 1474 O O . SER A 1 181 ? 6.684 -5.679 -19.372 1.00 95.56 181 SER A O 1
ATOM 1476 N N . VAL A 1 182 ? 7.296 -7.337 -20.748 1.00 95.75 182 VAL A N 1
ATOM 1477 C CA . VAL A 1 182 ? 6.979 -8.416 -19.806 1.00 95.75 182 VAL A CA 1
ATOM 1478 C C . VAL A 1 182 ? 8.177 -8.601 -18.885 1.00 95.75 182 VAL A C 1
ATOM 1480 O O . VAL A 1 182 ? 9.311 -8.568 -19.358 1.00 95.75 182 VAL A O 1
ATOM 1483 N N . VAL A 1 183 ? 7.918 -8.791 -17.595 1.00 95.75 183 VAL A N 1
ATOM 1484 C CA . VAL A 1 183 ? 8.950 -8.969 -16.567 1.00 95.75 183 VAL A CA 1
ATOM 1485 C C . VAL A 1 183 ? 8.647 -10.189 -15.707 1.00 95.75 183 VAL A C 1
ATOM 1487 O O . VAL A 1 183 ? 7.495 -10.633 -15.617 1.00 95.75 183 VAL A O 1
ATOM 1490 N N . SER A 1 184 ? 9.682 -10.750 -15.090 1.00 93.06 184 SER A N 1
ATOM 1491 C CA . SER A 1 184 ? 9.536 -11.862 -14.157 1.00 93.06 184 SER A CA 1
ATOM 1492 C C . SER A 1 184 ? 9.043 -11.387 -12.785 1.00 93.06 184 SER A C 1
ATOM 1494 O O . SER A 1 184 ? 9.018 -10.194 -12.482 1.00 93.06 184 SER A O 1
ATOM 1496 N N . VAL A 1 185 ? 8.633 -12.324 -11.926 1.00 88.56 185 VAL A N 1
ATOM 1497 C CA . VAL A 1 185 ? 8.197 -12.005 -10.555 1.00 88.56 185 VAL A CA 1
ATOM 1498 C C . VAL A 1 185 ? 9.353 -11.440 -9.722 1.00 88.56 185 VAL A C 1
ATOM 1500 O O . VAL A 1 185 ? 9.149 -10.559 -8.886 1.00 88.56 185 VAL A O 1
ATOM 1503 N N . GLU A 1 186 ? 10.570 -11.919 -9.967 1.00 89.12 186 GLU A N 1
ATOM 1504 C CA . GLU A 1 186 ? 11.792 -11.488 -9.287 1.00 89.12 186 GLU A CA 1
ATOM 1505 C C . GLU A 1 186 ? 12.101 -10.010 -9.565 1.00 89.12 186 GLU A C 1
ATOM 1507 O O . GLU A 1 186 ? 12.597 -9.311 -8.685 1.00 89.12 186 GLU A O 1
ATOM 1512 N N . GLU A 1 187 ? 11.735 -9.510 -10.747 1.00 90.94 187 GLU A N 1
ATOM 1513 C CA . GLU A 1 187 ? 11.883 -8.101 -11.129 1.00 90.94 187 GLU A CA 1
ATOM 1514 C C . GLU A 1 187 ? 10.836 -7.181 -10.478 1.00 90.94 187 GLU A C 1
ATOM 1516 O O . GLU A 1 187 ? 10.993 -5.961 -10.484 1.00 90.94 187 GLU A O 1
ATOM 1521 N N . VAL A 1 188 ? 9.773 -7.736 -9.881 1.00 92.00 188 VAL A N 1
ATOM 1522 C CA . VAL A 1 188 ? 8.754 -6.945 -9.175 1.00 92.00 188 VAL A CA 1
ATOM 1523 C C . VAL A 1 188 ? 9.270 -6.515 -7.797 1.00 92.00 188 VAL A C 1
ATOM 1525 O O . VAL A 1 188 ? 9.041 -5.390 -7.352 1.00 92.00 188 VAL A O 1
ATOM 1528 N N . VAL A 1 189 ? 9.990 -7.376 -7.079 1.00 90.31 189 VAL A N 1
ATOM 1529 C CA . VAL A 1 189 ? 10.412 -7.072 -5.701 1.00 90.31 189 VAL A CA 1
ATOM 1530 C C . VAL A 1 189 ? 11.782 -6.396 -5.703 1.00 90.31 189 VAL A C 1
ATOM 1532 O O . VAL A 1 189 ? 12.814 -7.045 -5.557 1.00 90.31 189 VAL A O 1
ATOM 1535 N N . THR A 1 190 ? 11.793 -5.066 -5.826 1.00 89.50 190 THR A N 1
ATOM 1536 C CA . THR A 1 190 ? 13.029 -4.263 -5.841 1.00 89.50 190 THR A CA 1
ATOM 1537 C C . THR A 1 190 ? 13.067 -3.213 -4.731 1.00 89.50 190 THR A C 1
ATOM 1539 O O . THR A 1 190 ? 12.065 -2.883 -4.087 1.00 89.50 190 THR A O 1
ATOM 1542 N N . ASN A 1 191 ? 14.250 -2.643 -4.494 1.00 88.69 191 ASN A N 1
ATOM 1543 C CA . ASN A 1 191 ? 14.435 -1.547 -3.545 1.00 88.69 191 ASN A CA 1
ATOM 1544 C C . ASN A 1 191 ? 13.889 -0.195 -4.044 1.00 88.69 191 ASN A C 1
ATOM 1546 O O . ASN A 1 191 ? 13.951 0.797 -3.314 1.00 88.69 191 ASN A O 1
ATOM 1550 N N . GLU A 1 192 ? 13.335 -0.141 -5.254 1.00 90.94 192 GLU A N 1
ATOM 1551 C CA . GLU A 1 192 ? 12.736 1.062 -5.832 1.00 90.94 192 GLU A CA 1
ATOM 1552 C C . GLU A 1 192 ? 11.220 1.146 -5.633 1.00 90.94 192 GLU A C 1
ATOM 1554 O O . GLU A 1 192 ? 10.645 2.209 -5.876 1.00 90.94 192 GLU A O 1
ATOM 1559 N N . ALA A 1 193 ? 10.581 0.072 -5.150 1.00 91.31 193 ALA A N 1
ATOM 1560 C CA . ALA A 1 193 ? 9.144 0.038 -4.889 1.00 91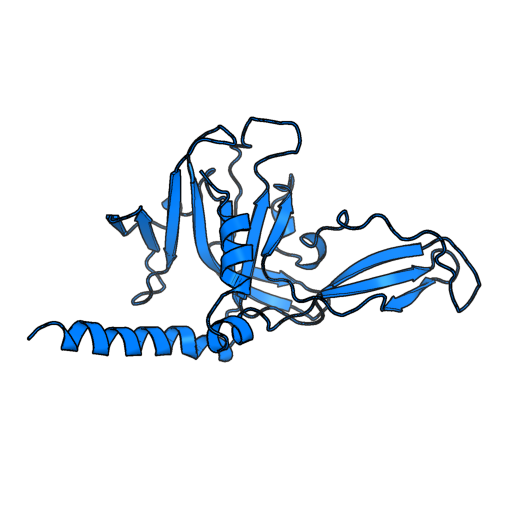.31 193 ALA A CA 1
ATOM 1561 C C . ALA A 1 193 ? 8.731 1.195 -3.967 1.00 91.31 193 ALA A C 1
ATOM 1563 O O . ALA A 1 193 ? 9.294 1.357 -2.881 1.00 91.31 193 ALA A O 1
ATOM 1564 N N . TYR A 1 194 ? 7.768 2.001 -4.401 1.00 89.94 194 TYR A N 1
ATOM 1565 C CA . TYR A 1 194 ? 7.365 3.252 -3.761 1.00 89.94 194 TYR A CA 1
ATOM 1566 C C . TYR A 1 194 ? 5.909 3.227 -3.295 1.00 89.94 194 TYR A C 1
ATOM 1568 O O . TYR A 1 194 ? 5.632 3.613 -2.163 1.00 89.94 194 TYR A O 1
ATOM 1576 N N . ILE A 1 195 ? 4.990 2.729 -4.124 1.00 90.50 195 ILE A N 1
ATOM 1577 C CA . ILE A 1 195 ? 3.576 2.559 -3.761 1.00 90.50 195 ILE A CA 1
ATOM 1578 C C . ILE A 1 195 ? 3.135 1.158 -4.176 1.00 90.50 195 ILE A C 1
ATOM 1580 O O . ILE A 1 195 ? 3.373 0.753 -5.311 1.00 90.50 195 ILE A O 1
ATOM 1584 N N . LEU A 1 196 ? 2.490 0.424 -3.273 1.00 91.25 196 LEU A N 1
ATOM 1585 C CA . LEU A 1 196 ? 1.898 -0.885 -3.552 1.00 91.25 196 LEU A CA 1
ATOM 1586 C C . LEU A 1 196 ? 0.390 -0.737 -3.762 1.00 91.25 196 LEU A C 1
ATOM 1588 O O . LEU A 1 196 ? -0.271 -0.040 -2.995 1.00 91.25 196 LEU A O 1
ATOM 1592 N N . VAL A 1 197 ? -0.155 -1.426 -4.761 1.00 90.25 197 VAL A N 1
ATOM 1593 C CA . VAL A 1 197 ? -1.596 -1.530 -5.015 1.00 90.25 197 VAL A CA 1
ATOM 1594 C C . VAL A 1 197 ? -2.087 -2.865 -4.466 1.00 90.25 197 VAL A C 1
ATOM 1596 O O . VAL A 1 197 ? -1.848 -3.919 -5.062 1.00 90.25 197 VAL A O 1
ATOM 1599 N N . MET A 1 198 ? -2.775 -2.818 -3.328 1.00 88.62 198 MET A N 1
ATOM 1600 C CA . MET A 1 198 ? -3.312 -3.992 -2.645 1.00 88.62 198 MET A CA 1
ATOM 1601 C C . MET A 1 198 ? -4.756 -4.226 -3.083 1.00 88.62 198 MET A C 1
ATOM 1603 O O . MET A 1 198 ? -5.604 -3.352 -2.908 1.00 88.62 198 MET A O 1
ATOM 1607 N N . ARG A 1 199 ? -5.058 -5.412 -3.619 1.00 88.31 199 ARG A N 1
ATOM 1608 C CA . ARG A 1 199 ? -6.411 -5.807 -4.046 1.00 88.31 199 ARG A CA 1
ATOM 1609 C C . ARG A 1 199 ? -6.927 -6.971 -3.217 1.00 88.31 199 ARG A C 1
ATOM 1611 O O . ARG A 1 199 ? -6.221 -7.964 -3.050 1.00 88.31 199 ARG A O 1
ATOM 1618 N N . GLN A 1 200 ? -8.171 -6.880 -2.759 1.00 88.88 200 GLN A N 1
ATOM 1619 C CA . GLN A 1 200 ? -8.861 -7.968 -2.074 1.00 88.88 200 GLN A CA 1
ATOM 1620 C C . GLN A 1 200 ? -9.329 -9.040 -3.071 1.00 88.88 200 GLN A C 1
ATOM 1622 O O . GLN A 1 200 ? -10.009 -8.744 -4.055 1.00 88.88 200 GLN A O 1
ATOM 1627 N N . MET A 1 201 ? -9.013 -10.305 -2.792 1.00 85.44 201 MET A N 1
ATOM 1628 C CA . MET A 1 201 ? -9.273 -11.441 -3.689 1.00 85.44 201 MET A CA 1
ATOM 1629 C C . MET A 1 201 ? -10.719 -11.939 -3.652 1.00 85.44 201 MET A C 1
ATOM 1631 O O . MET A 1 201 ? -11.233 -12.464 -4.635 1.00 85.44 201 MET A O 1
ATOM 1635 N N . THR A 1 202 ? -11.400 -11.774 -2.521 1.00 75.00 202 THR A N 1
ATOM 1636 C CA . THR A 1 202 ? -12.756 -12.303 -2.305 1.00 75.00 202 THR A CA 1
ATOM 1637 C C . THR A 1 202 ? -13.859 -11.405 -2.864 1.00 75.00 202 THR A C 1
ATOM 1639 O O . THR A 1 202 ? -15.031 -11.786 -2.861 1.00 75.00 202 THR A O 1
ATOM 1642 N N . THR A 1 203 ? -13.517 -10.217 -3.361 1.00 64.31 203 THR A N 1
ATOM 1643 C CA . THR A 1 203 ? -14.511 -9.219 -3.743 1.00 64.31 203 THR A CA 1
ATOM 1644 C C . THR A 1 203 ? -15.012 -9.391 -5.175 1.00 64.31 203 THR A C 1
ATOM 1646 O O . THR A 1 203 ? -14.280 -9.249 -6.153 1.00 64.31 203 THR A O 1
ATOM 1649 N N . GLN A 1 204 ? -16.327 -9.596 -5.317 1.00 54.97 204 GLN A N 1
ATOM 1650 C CA . GLN A 1 204 ? -17.007 -9.586 -6.619 1.00 54.97 204 GLN A CA 1
ATOM 1651 C C . GLN A 1 204 ? -17.213 -8.167 -7.177 1.00 54.97 204 GLN A C 1
ATOM 1653 O O . GLN A 1 204 ? -17.413 -8.005 -8.382 1.00 54.97 204 GLN A O 1
ATOM 1658 N N . LYS A 1 205 ? -17.164 -7.131 -6.325 1.00 54.44 205 LYS A N 1
ATOM 1659 C CA . LYS A 1 205 ? -17.391 -5.735 -6.735 1.00 54.44 205 LYS A CA 1
ATOM 1660 C C . LYS A 1 205 ? -16.347 -5.232 -7.722 1.00 54.44 205 LYS A C 1
ATOM 1662 O O . LYS A 1 205 ? -16.705 -4.429 -8.560 1.00 54.44 205 LYS A O 1
ATOM 1667 N N . LEU A 1 206 ? -15.112 -5.731 -7.714 1.00 56.84 206 LEU A N 1
ATOM 1668 C CA . LEU A 1 206 ? -14.076 -5.295 -8.661 1.00 56.84 206 LEU A CA 1
ATOM 1669 C C . LEU A 1 206 ? -14.181 -5.950 -10.045 1.00 56.84 206 LEU A C 1
ATOM 1671 O O . LEU A 1 206 ? -13.405 -5.604 -10.929 1.00 56.84 206 LEU A O 1
ATOM 1675 N N . ARG A 1 207 ? -15.184 -6.809 -10.291 1.00 57.31 207 ARG A N 1
ATOM 1676 C CA . ARG A 1 207 ? -15.447 -7.371 -11.629 1.00 57.31 207 ARG A CA 1
ATOM 1677 C C . ARG A 1 207 ? -15.704 -6.304 -12.696 1.00 57.31 207 ARG A C 1
ATOM 1679 O O . ARG A 1 207 ? -15.658 -6.606 -13.880 1.00 57.31 207 ARG A O 1
ATOM 1686 N N . TRP A 1 208 ? -16.029 -5.061 -12.323 1.00 54.03 208 TRP A N 1
ATOM 1687 C CA . TRP A 1 208 ? -16.141 -3.977 -13.304 1.00 54.03 208 TRP A CA 1
ATOM 1688 C C . TRP A 1 208 ? -14.787 -3.484 -13.816 1.00 54.03 208 TRP A C 1
ATOM 1690 O O . TRP A 1 208 ? -14.775 -2.980 -14.930 1.00 54.03 208 TRP A O 1
ATOM 1700 N N . ILE A 1 209 ? -13.680 -3.632 -13.073 1.00 57.50 209 ILE A N 1
ATOM 1701 C CA . ILE A 1 209 ? -12.332 -3.378 -13.613 1.00 57.50 209 ILE A CA 1
ATOM 1702 C C . ILE A 1 209 ? -12.130 -4.337 -14.785 1.00 57.50 209 ILE A C 1
ATOM 1704 O O . ILE A 1 209 ? -11.903 -3.891 -15.909 1.00 57.50 209 ILE A O 1
ATOM 1708 N N . ASP A 1 210 ? -12.425 -5.616 -14.546 1.00 55.38 210 ASP A N 1
ATOM 1709 C CA . ASP A 1 210 ? -12.394 -6.669 -15.560 1.00 55.38 210 ASP A CA 1
ATOM 1710 C C . ASP A 1 210 ? -13.354 -6.367 -16.750 1.00 55.38 210 ASP A C 1
ATOM 1712 O O . ASP A 1 210 ? -13.059 -6.694 -17.901 1.00 55.38 210 ASP A O 1
ATOM 1716 N N . ARG A 1 211 ? -14.493 -5.679 -16.519 1.00 48.59 211 ARG A N 1
ATOM 1717 C CA . ARG A 1 211 ? -15.469 -5.288 -17.571 1.00 48.59 211 ARG A CA 1
ATOM 1718 C C . ARG A 1 211 ? -15.154 -3.976 -18.307 1.00 48.59 211 ARG A C 1
ATOM 1720 O O . ARG A 1 211 ? -15.392 -3.900 -19.509 1.00 48.59 211 ARG A O 1
ATOM 1727 N N . MET A 1 212 ? -14.628 -2.943 -17.648 1.00 50.34 212 MET A N 1
ATOM 1728 C CA . MET A 1 212 ? -14.196 -1.700 -18.312 1.00 50.34 212 MET A CA 1
ATOM 1729 C C . MET A 1 212 ? -13.026 -1.971 -19.261 1.00 50.34 212 MET A C 1
ATOM 1731 O O . MET A 1 212 ? -12.955 -1.388 -20.343 1.00 50.34 212 MET A O 1
ATOM 1735 N N . GLN A 1 213 ? -12.181 -2.938 -18.911 1.00 50.81 213 GLN A N 1
ATOM 1736 C CA . GLN A 1 213 ? -11.106 -3.447 -19.757 1.00 50.81 213 GLN A CA 1
ATOM 1737 C C . GLN A 1 213 ? -11.637 -4.140 -21.027 1.00 50.81 213 GLN A C 1
ATOM 1739 O O . GLN A 1 213 ? -11.082 -3.953 -22.109 1.00 50.81 213 GLN A O 1
ATOM 1744 N N . GLN A 1 214 ? -12.773 -4.848 -20.954 1.00 47.34 214 GLN A N 1
ATOM 1745 C CA . GLN A 1 214 ? -13.464 -5.359 -22.148 1.00 47.34 214 GLN A CA 1
ATOM 1746 C C . GLN A 1 214 ? -14.083 -4.252 -23.018 1.00 47.34 214 GLN A C 1
ATOM 1748 O O . GLN A 1 214 ? -14.125 -4.402 -24.238 1.00 47.34 214 GLN A O 1
ATOM 1753 N N . CYS A 1 215 ? -14.539 -3.135 -22.444 1.00 41.94 215 CYS A N 1
ATOM 1754 C CA . CYS A 1 215 ? -15.078 -2.016 -23.227 1.00 41.94 215 CYS A CA 1
ATOM 1755 C C . CYS A 1 215 ? -13.996 -1.247 -24.003 1.00 41.94 215 CYS A C 1
ATOM 1757 O O . CYS A 1 215 ? -14.238 -0.899 -25.158 1.00 41.94 215 CYS A O 1
ATOM 1759 N N . GLN A 1 216 ? -12.788 -1.050 -23.452 1.00 46.06 216 GLN A N 1
ATOM 1760 C CA . GLN A 1 216 ? -11.672 -0.462 -24.217 1.00 46.06 216 GLN A CA 1
ATOM 1761 C C . GLN A 1 216 ? -11.302 -1.300 -25.454 1.00 46.06 216 GLN A C 1
ATOM 1763 O O . GLN A 1 216 ? -10.954 -0.729 -26.487 1.00 46.06 216 GLN A O 1
ATOM 1768 N N . ARG A 1 217 ? -11.474 -2.634 -25.417 1.00 45.25 217 ARG A N 1
ATOM 1769 C CA . ARG A 1 217 ? -11.289 -3.500 -26.600 1.00 45.25 217 ARG A CA 1
ATOM 1770 C C . ARG A 1 217 ? -12.181 -3.106 -27.778 1.00 45.25 217 ARG A C 1
ATOM 1772 O O . ARG A 1 217 ? -11.747 -3.233 -28.916 1.00 45.25 217 ARG A O 1
ATOM 1779 N N . ARG A 1 218 ? -13.402 -2.612 -27.538 1.00 36.16 218 ARG A N 1
ATOM 1780 C CA . ARG A 1 218 ? -14.291 -2.164 -28.624 1.00 36.16 218 ARG A CA 1
ATOM 1781 C C . ARG A 1 218 ? -13.838 -0.838 -29.227 1.00 36.16 218 ARG A C 1
ATOM 1783 O O . ARG A 1 218 ? -13.908 -0.689 -30.437 1.00 36.16 218 ARG A O 1
ATOM 1790 N N . SER A 1 219 ? -13.310 0.083 -28.429 1.00 37.34 219 SER A N 1
ATOM 1791 C CA . SER A 1 219 ? -12.863 1.389 -28.930 1.00 37.34 219 SER A CA 1
ATOM 1792 C C . SER A 1 219 ? -11.587 1.297 -29.779 1.00 37.34 219 SER A C 1
ATOM 1794 O O . SER A 1 219 ? -11.490 1.975 -30.797 1.00 37.34 219 SER A O 1
ATOM 1796 N N . TYR A 1 220 ? -10.640 0.415 -29.430 1.00 32.78 220 TYR A N 1
ATOM 1797 C CA . TYR A 1 220 ? -9.428 0.192 -30.240 1.00 32.78 220 TYR A CA 1
ATOM 1798 C C . TYR A 1 220 ? -9.668 -0.655 -31.502 1.00 32.78 220 TYR A C 1
ATOM 1800 O O . TYR A 1 220 ? -8.912 -0.533 -32.463 1.00 32.78 220 TYR A O 1
ATOM 1808 N N . LEU A 1 221 ? -10.726 -1.475 -31.539 1.00 31.66 221 LEU A N 1
ATOM 1809 C CA . LEU A 1 221 ? -11.159 -2.176 -32.758 1.00 31.66 221 LEU A CA 1
ATOM 1810 C C . LEU A 1 221 ? -11.928 -1.268 -33.733 1.00 31.66 221 LEU A C 1
ATOM 1812 O O . LEU A 1 221 ? -11.955 -1.560 -34.922 1.00 31.66 221 LEU A O 1
ATOM 1816 N N . VAL A 1 222 ? -12.518 -0.166 -33.258 1.00 31.34 222 VAL A N 1
ATOM 1817 C CA . VAL A 1 222 ? -13.262 0.795 -34.097 1.00 31.34 222 VAL A CA 1
ATOM 1818 C C . VAL A 1 222 ? -12.352 1.877 -34.705 1.00 31.34 222 VAL A C 1
ATOM 1820 O O . VAL A 1 222 ? -12.732 2.505 -35.684 1.00 31.34 222 VAL A O 1
ATOM 1823 N N . LEU A 1 223 ? -11.121 2.046 -34.204 1.00 30.83 223 LEU A N 1
ATOM 1824 C CA . LEU A 1 223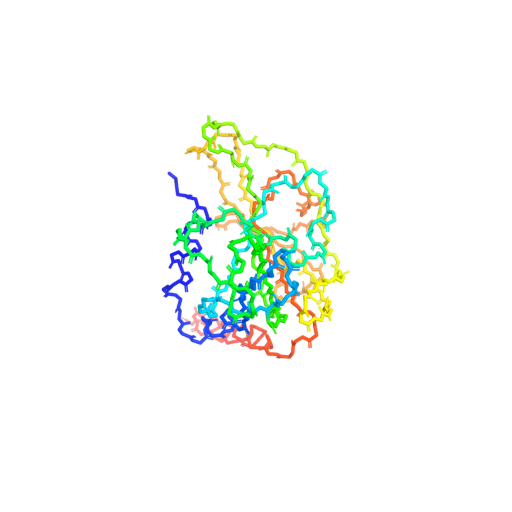 ? -10.109 2.956 -34.775 1.00 30.83 223 LEU A CA 1
ATOM 1825 C C . LEU A 1 223 ? -9.142 2.274 -35.764 1.00 30.83 223 LEU A C 1
ATOM 1827 O O . LEU A 1 223 ? -8.094 2.827 -36.094 1.00 30.83 223 LEU A O 1
ATOM 1831 N N . ARG A 1 224 ? -9.485 1.077 -36.252 1.00 33.38 224 ARG A N 1
ATOM 1832 C CA . ARG A 1 224 ? -8.882 0.478 -37.450 1.00 33.38 224 ARG A CA 1
ATOM 1833 C C . ARG A 1 224 ? -9.930 0.383 -38.558 1.00 33.38 224 ARG A C 1
ATOM 1835 O O . ARG A 1 224 ? -10.389 -0.710 -38.872 1.00 33.38 224 ARG A O 1
ATOM 1842 N N . PHE A 1 225 ? -10.288 1.531 -39.119 1.00 33.84 225 PHE A N 1
ATOM 1843 C CA . PHE A 1 225 ? -10.864 1.666 -40.455 1.00 33.84 225 PHE A CA 1
ATOM 1844 C C . PHE A 1 225 ? -10.248 2.893 -41.116 1.00 33.84 225 PHE A C 1
ATOM 1846 O O . PHE A 1 225 ? -10.109 3.916 -40.407 1.00 33.84 225 PHE A O 1
#

Secondary structure (DSSP, 8-state):
---HHHHHHHHHHHS-HHHHHHHS--EEEEEEEETTT--EEEEEEEEE--EEEEE--SSGGGGGBHHHHS-TTS--PPS----TTT----EEEEEEESS--SEEEEEEE---TT--BPP-------SS-EEEEETTEEEEEEEEEEEEEESSBSS--EEEEEEE-SS-TTSEEEEETTEEEEE-STTTS-TTEEEEEEEETT-STTHHHHHHHHHHHHHHHHT--

pLDDT: mean 78.4, std 15.46, range [30.83, 95.75]

Radius of gyration: 20.09 Å; Cα contacts (8 Å, |Δi|>4): 405; chains: 1; bounding box: 37×35×75 Å

Foldseek 3Di:
DDDPVVVCVVCLVVDDVVVNCQLQPWWKWKWKQFPPPRDIDTDDDTDRAAEQEAAQDPDLCCQQEPQSSHDLPDDDDDPDDADPVHRGRDIDMGMFILADRQKHKYFHCQDDVPDFWGNQDFRDDAQDWDWHQGPNGIFIKHFQKFWFWADTGPVDTAIWMWGQDLVGNQWIWIGGPPDIDTDDPVVRRGSRTGMTMMGTPPDPVCCVVNVVVVVVVVVVVVVPD

Nearest PDB structures (foldseek):
  5txk-assembly1_A  TM=7.353E-01  e=5.062E-12  Homo sapiens
  9fci-assembly1_D  TM=7.382E-01  e=8.522E-12  Homo sapiens
  7zh4-assembly1_D  TM=7.153E-01  e=8.149E-11  Homo sapiens
  9fcj-assembly1_D  TM=7.072E-01  e=5.758E-11  Homo sapiens
  7zh3-assembly1_D  TM=6.897E-01  e=4.068E-11  Homo sapiens

Sequence (225 aa):
MQDAAEFYDYFAEHMFPPIKSHLRDWFVQRFRKCAHCKAEMASGEKEVEHMIKVLIPDKVQALLKLQDMLPYDKWNEPEGFSCQKCSGQSHQVTERPLSLPNLFLVQLCRFRQGVQAKKTNLIQFPIGETEVIASAGTGKYRVDGVFYRSGIGVDTGHYYTISRDVEDSSRWVKWDDSQRSVVSVEEVVTNEAYILVMRQMTTQKLRWIDRMQQCQRRSYLVLRF

Solvent-accessible surface area (backbone atoms only — not comparable to full-atom values): 12898 Å² total; per-residue (Å²): 119,84,58,70,65,61,51,44,55,55,47,60,73,70,41,62,64,81,60,36,56,58,46,58,63,25,36,35,37,35,32,39,31,29,67,79,82,61,54,70,43,80,42,85,70,76,41,73,62,51,64,39,57,29,65,66,63,98,50,70,68,46,80,34,31,55,48,74,30,50,70,86,81,81,65,88,73,77,87,79,59,58,36,94,88,75,66,42,61,54,63,44,82,46,64,36,39,70,41,76,51,57,39,40,33,39,33,43,44,42,60,50,92,97,45,64,59,50,58,68,64,69,59,79,73,65,68,53,83,38,70,35,40,40,83,55,46,74,45,48,28,28,49,52,31,34,36,32,41,44,69,52,48,81,73,50,63,50,73,36,36,39,28,45,31,89,91,42,73,90,41,36,31,37,41,49,85,93,45,75,45,81,47,59,76,75,74,66,69,39,44,38,62,32,33,39,34,38,34,38,72,85,54,72,80,60,53,53,60,66,46,54,58,56,51,53,54,55,60,64,60,66,72,69,122

Mean predicted aligned error: 9.35 Å

Organism: NCBI:txid45151